Protein AF-0000000071387217 (afdb_homodimer)

Radius of gyration: 16.89 Å; Cα contacts (8 Å, |Δi|>4): 348; chains: 2; bounding box: 39×44×37 Å

Sequence (196 aa):
MNEAEKTIKRIQAQKGVEGVIVVNAEGIPIESNLDHQRTLHYTYNFQQLLARTQRVMKDLDPQNEATLLDIQTEKNNILVSTDKDYFMIAMKNSREGPMNEAEKTIKRIQAQKGVEGVIVVNAEGIPIESNLDHQRTLHYTYNFQQLLARTQRVMKDLDPQNEATLLDIQTEKNNILVSTDKDYFMIAMKNSREGP

pLDDT: mean 92.41, std 9.69, range [44.75, 98.75]

Foldseek 3Di:
DDPVVVVQVVLVPDPQWDKKWKAWPVLHTDDIPDDPVVNNVVSVVVVVVLVVQQVVQCVVPVVDGDAWDWDDDPFWIWIWGDDNTIIMIIIGGPVRPD/DDPVVVVQVVLVPDPQWDKKWKAWLVLHTDDIPDDPVVNNVVSVVVVVVLVVQQVVQCVVPVVDGDAWDWDDDPFWIWIWGDDNTIIMIIIGGPVRPD

Nearest PDB structures (foldseek):
  8j07-assembly1_q5  TM=9.033E-01  e=2.389E-10  Homo sapiens
  3l7h-assembly1_A  TM=9.777E-01  e=1.778E-09  Drosophila melanogaster
  3l9k-assembly5_A  TM=9.113E-01  e=6.333E-10  Drosophila melanogaster
  1y4o-assembly1_B  TM=9.300E-01  e=5.928E-09  Mus musculus
  2hz5-assembly2_B  TM=9.059E-01  e=1.867E-08  Homo sapiens

Secondary structure (DSSP, 8-state):
--HHHHHHHHHHHSTTEEEEEEEETTS-EEEESS-HHHHHHHHHHHHHHHHHHHHHHHHH-TT--EEEEEEEESSEEEEEEEETTEEEEEEEETTS--/--HHHHHHHHHHHSTTEEEEEEEETTS-EEEESS-HHHHHHHHHHHHHHHHHHHHHHHHH-TT--EEEEEEEESSEEEEEEEETTEEEEEEEETTS--

Structure (mmCIF, N/CA/C/O backbone):
data_AF-0000000071387217-model_v1
#
loop_
_entity.id
_entity.type
_entity.pdbx_description
1 polymer 'Dynein light chain roadblock-type 1-like'
#
loop_
_atom_site.group_PDB
_atom_site.id
_atom_site.type_symbol
_atom_site.label_atom_id
_atom_site.label_alt_id
_atom_site.label_comp_id
_atom_site.label_asym_id
_atom_site.label_entity_id
_atom_site.label_seq_id
_atom_site.pdbx_PDB_ins_code
_atom_site.Cartn_x
_atom_site.Cartn_y
_atom_site.Cartn_z
_atom_site.occupancy
_atom_site.B_iso_or_equiv
_atom_site.auth_seq_id
_atom_site.auth_comp_id
_atom_site.auth_asym_id
_atom_site.auth_atom_id
_atom_site.pdbx_PDB_model_num
ATOM 1 N N . MET A 1 1 ? 22.469 -19.234 -1.247 1 64.19 1 MET A N 1
ATOM 2 C CA . MET A 1 1 ? 21.141 -18.625 -1.178 1 64.19 1 MET A CA 1
ATOM 3 C C . MET A 1 1 ? 21.266 -17.109 -0.997 1 64.19 1 MET A C 1
ATOM 5 O O . MET A 1 1 ? 21.938 -16.641 -0.083 1 64.19 1 MET A O 1
ATOM 9 N N . ASN A 1 2 ? 20.922 -16.391 -1.981 1 77.69 2 ASN A N 1
ATOM 10 C CA . ASN A 1 2 ? 21.031 -14.945 -1.878 1 77.69 2 ASN A CA 1
ATOM 11 C C . ASN A 1 2 ? 19.969 -14.367 -0.946 1 77.69 2 ASN A C 1
ATOM 13 O O . ASN A 1 2 ? 19.125 -15.102 -0.427 1 77.69 2 ASN A O 1
ATOM 17 N N . GLU A 1 3 ? 20.266 -13.141 -0.545 1 76 3 GLU A N 1
ATOM 18 C CA . GLU A 1 3 ? 19.406 -12.484 0.436 1 76 3 GLU A CA 1
ATOM 19 C C . GLU A 1 3 ? 17.938 -12.555 0.02 1 76 3 GLU A C 1
ATOM 21 O O . GLU A 1 3 ? 17.062 -12.742 0.863 1 76 3 GLU A O 1
ATOM 26 N N . ALA A 1 4 ? 17.703 -12.469 -1.21 1 74.31 4 ALA A N 1
ATOM 27 C CA . ALA A 1 4 ? 16.344 -12.547 -1.716 1 74.31 4 ALA A CA 1
ATOM 28 C C . ALA A 1 4 ? 15.727 -13.914 -1.455 1 74.31 4 ALA A C 1
ATOM 30 O O . ALA A 1 4 ? 14.586 -14.023 -1.007 1 74.31 4 ALA A O 1
ATOM 31 N N . GLU A 1 5 ? 16.5 -14.898 -1.733 1 78.31 5 GLU A N 1
ATOM 32 C CA . GLU A 1 5 ? 16.016 -16.266 -1.546 1 78.31 5 GLU A CA 1
ATOM 33 C C . GLU A 1 5 ? 15.672 -16.531 -0.085 1 78.31 5 GLU A C 1
ATOM 35 O O . GLU A 1 5 ? 14.656 -17.172 0.208 1 78.31 5 GLU A O 1
ATOM 40 N N . LYS A 1 6 ? 16.5 -16.047 0.713 1 82 6 LYS A N 1
ATOM 41 C CA . LYS A 1 6 ? 16.25 -16.234 2.139 1 82 6 LYS A CA 1
ATOM 42 C C . LYS A 1 6 ? 14.953 -15.555 2.561 1 82 6 LYS A C 1
ATOM 44 O O . LYS A 1 6 ? 14.148 -16.141 3.289 1 82 6 LYS A O 1
ATOM 49 N N . THR A 1 7 ? 14.844 -14.273 2.092 1 79.69 7 THR A N 1
ATOM 50 C CA . THR A 1 7 ? 13.625 -13.539 2.422 1 79.69 7 THR A CA 1
ATOM 51 C C . THR A 1 7 ? 12.398 -14.25 1.872 1 79.69 7 THR A C 1
ATOM 53 O O . THR A 1 7 ? 11.367 -14.336 2.551 1 79.69 7 THR A O 1
ATOM 56 N N . ILE A 1 8 ? 12.539 -14.836 0.807 1 83.12 8 ILE A N 1
ATOM 57 C CA . ILE A 1 8 ? 11.43 -15.523 0.152 1 83.12 8 ILE A CA 1
ATOM 58 C C . ILE A 1 8 ? 11.016 -16.75 0.971 1 83.12 8 ILE A C 1
ATOM 60 O O . ILE A 1 8 ? 9.828 -16.969 1.224 1 83.12 8 ILE A O 1
ATOM 64 N N . LYS A 1 9 ? 12.008 -17.469 1.343 1 85.62 9 LYS A N 1
ATOM 65 C CA . LYS A 1 9 ? 11.734 -18.672 2.119 1 85.62 9 LYS A CA 1
ATOM 66 C C . LYS A 1 9 ? 11.078 -18.328 3.453 1 85.62 9 LYS A C 1
ATOM 68 O O . LYS A 1 9 ? 10.156 -19.016 3.895 1 85.62 9 LYS A O 1
ATOM 73 N N . ARG A 1 10 ? 11.625 -17.344 3.949 1 87.88 10 ARG A N 1
ATOM 74 C CA . ARG A 1 10 ? 11.062 -16.891 5.215 1 87.88 10 ARG A CA 1
ATOM 75 C C . ARG A 1 10 ? 9.594 -16.516 5.059 1 87.88 10 ARG A C 1
ATOM 77 O O . ARG A 1 10 ? 8.758 -16.875 5.883 1 87.88 10 ARG A O 1
ATOM 84 N N . ILE A 1 11 ? 9.281 -15.82 4.027 1 89.31 11 ILE A N 1
ATOM 85 C CA . ILE A 1 11 ? 7.914 -15.367 3.773 1 89.31 11 ILE A CA 1
ATOM 86 C C . ILE A 1 11 ? 7.023 -16.562 3.461 1 89.31 11 ILE A C 1
ATOM 88 O O . ILE A 1 11 ? 5.895 -16.656 3.953 1 89.31 11 ILE A O 1
ATOM 92 N N . GLN A 1 12 ? 7.535 -17.469 2.703 1 89.12 12 GLN A N 1
ATOM 93 C CA . GLN A 1 12 ? 6.789 -18.656 2.314 1 89.12 12 GLN A CA 1
ATOM 94 C C . GLN A 1 12 ? 6.469 -19.531 3.529 1 89.12 12 GLN A C 1
ATOM 96 O O . GLN A 1 12 ? 5.477 -20.266 3.531 1 89.12 12 GLN A O 1
ATOM 101 N N . ALA A 1 13 ? 7.312 -19.406 4.52 1 89.81 13 ALA A N 1
ATOM 102 C CA . ALA A 1 13 ? 7.164 -20.25 5.703 1 89.81 13 ALA A CA 1
ATOM 103 C C . ALA A 1 13 ? 6.094 -19.703 6.641 1 89.81 13 ALA A C 1
ATOM 105 O O . ALA A 1 13 ? 5.633 -20.406 7.547 1 89.81 13 ALA A O 1
ATOM 106 N N . GLN A 1 14 ? 5.754 -18.547 6.418 1 89.88 14 GLN A N 1
ATOM 107 C CA . GLN A 1 14 ? 4.762 -17.938 7.289 1 89.88 14 GLN A CA 1
ATOM 108 C C . GLN A 1 14 ? 3.393 -18.578 7.113 1 89.88 14 GLN A C 1
ATOM 110 O O . GLN A 1 14 ? 2.984 -18.891 5.992 1 89.88 14 GLN A O 1
ATOM 115 N N . LYS A 1 15 ? 2.799 -18.734 8.25 1 89.69 15 LYS A N 1
ATOM 116 C CA . LYS A 1 15 ? 1.442 -19.281 8.227 1 89.69 15 LYS A CA 1
ATOM 117 C C . LYS A 1 15 ? 0.505 -18.375 7.43 1 89.69 15 LYS A C 1
ATOM 119 O O . LYS A 1 15 ? 0.528 -17.156 7.59 1 89.69 15 LYS A O 1
ATOM 124 N N . GLY A 1 16 ? -0.251 -19.016 6.465 1 92 16 GLY A N 1
ATOM 125 C CA . GLY A 1 16 ? -1.298 -18.2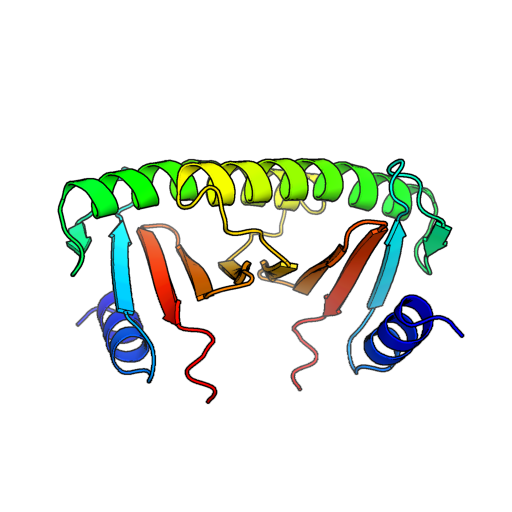97 5.754 1 92 16 GLY A CA 1
ATOM 126 C C . GLY A 1 16 ? -0.842 -17.75 4.418 1 92 16 GLY A C 1
ATOM 127 O O . GLY A 1 16 ? -1.652 -17.234 3.645 1 92 16 GLY A O 1
ATOM 128 N N . VAL A 1 17 ? 0.472 -17.938 4.191 1 94.81 17 VAL A N 1
ATOM 129 C CA . VAL A 1 17 ? 0.964 -17.484 2.896 1 94.81 17 VAL A CA 1
ATOM 130 C C . VAL A 1 17 ? 0.525 -18.453 1.805 1 94.81 17 VAL A C 1
ATOM 132 O O . VAL A 1 17 ? 0.853 -19.641 1.854 1 94.81 17 VAL A O 1
ATOM 135 N N . GLU A 1 18 ? -0.17 -17.891 0.809 1 94.12 18 GLU A N 1
ATOM 136 C CA . GLU A 1 18 ? -0.74 -18.719 -0.25 1 94.12 18 GLU A CA 1
ATOM 137 C C . GLU A 1 18 ? 0.047 -18.578 -1.549 1 94.12 18 GLU A C 1
ATOM 139 O O . GLU A 1 18 ? 0.061 -19.484 -2.379 1 94.12 18 GLU A O 1
ATOM 144 N N . GLY A 1 19 ? 0.649 -17.469 -1.742 1 95.75 19 GLY A N 1
ATOM 145 C CA . GLY A 1 19 ? 1.338 -17.219 -2.996 1 95.75 19 GLY A CA 1
ATOM 146 C C . GLY A 1 19 ? 2.525 -16.281 -2.844 1 95.75 19 GLY A C 1
ATOM 147 O O . GLY A 1 19 ? 2.494 -15.359 -2.029 1 95.75 19 GLY A O 1
ATOM 148 N N . VAL A 1 20 ? 3.527 -16.656 -3.631 1 97 20 VAL A N 1
ATOM 149 C CA . VAL A 1 20 ? 4.703 -15.789 -3.691 1 97 20 VAL A CA 1
ATOM 150 C C . VAL A 1 20 ? 5.164 -15.648 -5.141 1 97 20 VAL A C 1
ATOM 152 O O . VAL A 1 20 ? 5.211 -16.641 -5.883 1 97 20 VAL A O 1
ATOM 155 N N . ILE A 1 21 ? 5.41 -14.461 -5.547 1 97.44 21 ILE A N 1
ATOM 156 C CA . ILE A 1 21 ? 6 -14.156 -6.848 1 97.44 21 ILE A CA 1
ATOM 157 C C . ILE A 1 21 ? 7.25 -13.305 -6.66 1 97.44 21 ILE A C 1
ATOM 159 O O . ILE A 1 21 ? 7.23 -12.32 -5.918 1 97.44 21 ILE A O 1
ATOM 163 N N . VAL A 1 22 ? 8.312 -13.734 -7.309 1 96.69 22 VAL A N 1
ATOM 164 C CA . VAL A 1 22 ? 9.523 -12.922 -7.363 1 96.69 22 VAL A CA 1
ATOM 165 C C . VAL A 1 22 ? 9.742 -12.414 -8.789 1 96.69 22 VAL A C 1
ATOM 167 O O . VAL A 1 22 ? 9.711 -13.195 -9.742 1 96.69 22 VAL A O 1
ATOM 170 N N . VAL A 1 23 ? 9.984 -11.094 -8.914 1 97.44 23 VAL A N 1
ATOM 171 C CA . VAL A 1 23 ? 10.094 -10.453 -10.219 1 97.44 23 VAL A CA 1
ATOM 172 C C . VAL A 1 23 ? 11.422 -9.711 -10.32 1 97.44 23 VAL A C 1
ATOM 174 O O . VAL A 1 23 ? 11.828 -9.023 -9.383 1 97.44 23 VAL A O 1
ATOM 177 N N . ASN A 1 24 ? 12.078 -9.828 -11.414 1 95.25 24 ASN A N 1
ATOM 178 C CA . ASN A 1 24 ? 13.383 -9.188 -11.562 1 95.25 24 ASN A CA 1
ATOM 179 C C . ASN A 1 24 ? 13.242 -7.73 -11.992 1 95.25 24 ASN A C 1
ATOM 181 O O . ASN A 1 24 ? 12.133 -7.215 -12.109 1 95.25 24 ASN A O 1
ATOM 185 N N . ALA A 1 25 ? 14.414 -7.09 -12.195 1 93.56 25 ALA A N 1
ATOM 186 C CA . ALA A 1 25 ? 14.461 -5.66 -12.484 1 93.56 25 ALA A CA 1
ATOM 187 C C . ALA A 1 25 ? 13.797 -5.352 -13.82 1 93.56 25 ALA A C 1
ATOM 189 O O . ALA A 1 25 ? 13.312 -4.238 -14.039 1 93.56 25 ALA A O 1
ATOM 190 N N . GLU A 1 26 ? 13.672 -6.309 -14.703 1 95.06 26 GLU A N 1
ATOM 191 C CA . GLU A 1 26 ? 13.086 -6.121 -16.031 1 95.06 26 GLU A CA 1
ATOM 192 C C . GLU A 1 26 ? 11.578 -6.32 -16 1 95.06 26 GLU A C 1
ATOM 194 O O . GLU A 1 26 ? 10.898 -6.141 -17.016 1 95.06 26 GLU A O 1
ATOM 199 N N . GLY A 1 27 ? 11.047 -6.742 -14.836 1 95.62 27 GLY A N 1
ATOM 200 C CA . GLY A 1 27 ? 9.609 -6.949 -14.719 1 95.62 27 GLY A CA 1
ATOM 201 C C . GLY A 1 27 ? 9.18 -8.352 -15.102 1 95.62 27 GLY A C 1
ATOM 202 O O . GLY A 1 27 ? 7.996 -8.594 -15.367 1 95.62 27 GLY A O 1
ATOM 203 N N . ILE A 1 28 ? 10.164 -9.242 -15.148 1 97.56 28 ILE A N 1
ATOM 204 C CA . ILE A 1 28 ? 9.883 -10.625 -15.531 1 97.56 28 ILE A CA 1
ATOM 205 C C . ILE A 1 28 ? 9.828 -11.508 -14.289 1 97.56 28 ILE A C 1
ATOM 207 O O . ILE A 1 28 ? 10.773 -11.531 -13.492 1 97.56 28 ILE A O 1
ATOM 211 N N . PRO A 1 29 ? 8.688 -12.281 -14.094 1 97.81 29 PRO A N 1
ATOM 212 C CA . PRO A 1 29 ? 8.656 -13.211 -12.961 1 97.81 29 PRO A CA 1
ATOM 213 C C . PRO A 1 29 ? 9.695 -14.32 -13.086 1 97.81 29 PRO A C 1
ATOM 215 O O . PRO A 1 29 ? 9.766 -15 -14.117 1 97.81 29 PRO A O 1
ATOM 218 N N . ILE A 1 30 ? 10.453 -14.547 -12.008 1 95.69 30 ILE A N 1
ATOM 219 C CA . ILE A 1 30 ? 11.523 -15.531 -12.062 1 95.69 30 ILE A CA 1
ATOM 220 C C . ILE A 1 30 ? 11.195 -16.703 -11.148 1 95.69 30 ILE A C 1
ATOM 222 O O . ILE A 1 30 ? 11.789 -17.781 -11.258 1 95.69 30 ILE A O 1
ATOM 226 N N . GLU A 1 31 ? 10.383 -16.531 -10.141 1 94.06 31 GLU A N 1
ATOM 227 C CA . GLU A 1 31 ? 9.898 -17.562 -9.234 1 94.06 31 GLU A CA 1
ATOM 228 C C . GLU A 1 31 ? 8.445 -17.312 -8.836 1 94.06 31 GLU A C 1
ATOM 230 O O . GLU A 1 31 ? 8.062 -16.172 -8.562 1 94.06 31 GLU A O 1
ATOM 235 N N . SER A 1 32 ? 7.621 -18.391 -8.883 1 95.38 32 SER A N 1
ATOM 236 C CA . SER A 1 32 ? 6.223 -18.281 -8.469 1 95.38 32 SER A CA 1
ATOM 237 C C . SER A 1 32 ? 5.641 -19.656 -8.141 1 95.38 32 SER A C 1
ATOM 239 O O . SER A 1 32 ? 5.98 -20.641 -8.781 1 95.38 32 SER A O 1
ATOM 241 N N . ASN A 1 33 ? 4.836 -19.688 -7.121 1 94.75 33 ASN A N 1
ATOM 242 C CA . ASN A 1 33 ? 4.109 -20.938 -6.875 1 94.75 33 ASN A CA 1
ATOM 243 C C . ASN A 1 33 ? 2.646 -20.828 -7.293 1 94.75 33 ASN A C 1
ATOM 245 O O . ASN A 1 33 ? 1.806 -21.609 -6.848 1 94.75 33 ASN A O 1
ATOM 249 N N . LEU A 1 34 ? 2.324 -19.781 -8.078 1 95.69 34 LEU A N 1
ATOM 250 C CA . LEU A 1 34 ? 1.016 -19.609 -8.695 1 95.69 34 LEU A CA 1
ATOM 251 C C . LEU A 1 34 ? 1.039 -20.062 -10.148 1 95.69 34 LEU A C 1
ATOM 253 O O . LEU A 1 34 ? 2.109 -20.297 -10.719 1 95.69 34 LEU A O 1
ATOM 257 N N . ASP A 1 35 ? -0.119 -20.234 -10.664 1 97.31 35 ASP A N 1
ATOM 258 C CA . ASP A 1 35 ? -0.156 -20.594 -12.078 1 97.31 35 ASP A CA 1
ATOM 259 C C . ASP A 1 35 ? 0.287 -19.422 -12.953 1 97.31 35 ASP A C 1
ATOM 261 O O . ASP A 1 35 ? 0.416 -18.297 -12.477 1 97.31 35 ASP A O 1
ATOM 265 N N . HIS A 1 36 ? 0.518 -19.703 -14.25 1 97.5 36 HIS A N 1
ATOM 266 C CA . HIS A 1 36 ? 1.131 -18.75 -15.164 1 97.5 36 HIS A CA 1
ATOM 267 C C . HIS A 1 36 ? 0.247 -17.516 -15.344 1 97.5 36 HIS A C 1
ATOM 269 O O . HIS A 1 36 ? 0.734 -16.375 -15.305 1 97.5 36 HIS A O 1
ATOM 275 N N . GLN A 1 37 ? -1.005 -17.703 -15.484 1 97.44 37 GLN A N 1
ATOM 276 C CA . GLN A 1 37 ? -1.93 -16.609 -15.734 1 97.44 37 GLN A CA 1
ATOM 277 C C . GLN A 1 37 ? -1.98 -15.648 -14.547 1 97.44 37 GLN A C 1
ATOM 279 O O . GLN A 1 37 ? -1.878 -14.43 -14.719 1 97.44 37 GLN A O 1
ATOM 284 N N . ARG A 1 38 ? -2.09 -16.234 -13.344 1 96.62 38 ARG A N 1
ATOM 285 C CA . ARG A 1 38 ? -2.143 -15.406 -12.141 1 96.62 38 ARG A CA 1
ATOM 286 C C . ARG A 1 38 ? -0.817 -14.688 -11.914 1 96.62 38 ARG A C 1
ATOM 288 O O . ARG A 1 38 ? -0.8 -13.5 -11.57 1 96.62 38 ARG A O 1
ATOM 295 N N . THR A 1 39 ? 0.26 -15.43 -12.188 1 98.31 39 THR A N 1
ATOM 296 C CA . THR A 1 39 ? 1.585 -14.836 -12.039 1 98.31 39 THR A CA 1
ATOM 297 C C . THR A 1 39 ? 1.724 -13.594 -12.914 1 98.31 39 THR A C 1
ATOM 299 O O . THR A 1 39 ? 2.145 -12.539 -12.438 1 98.31 39 THR A O 1
ATOM 302 N N . LEU A 1 40 ? 1.292 -13.664 -14.102 1 98.12 40 LEU A N 1
ATOM 303 C CA . LEU A 1 40 ? 1.423 -12.539 -15.031 1 98.12 40 LEU A CA 1
ATOM 304 C C . LEU A 1 40 ? 0.482 -11.406 -14.641 1 98.12 40 LEU A C 1
ATOM 306 O O . LEU A 1 40 ? 0.851 -10.234 -14.727 1 98.12 40 LEU A O 1
ATOM 310 N N . HIS A 1 41 ? -0.656 -11.82 -14.219 1 97.81 41 HIS A N 1
ATOM 311 C CA . HIS A 1 41 ? -1.656 -10.82 -13.852 1 97.81 41 HIS A CA 1
ATOM 312 C C . HIS A 1 41 ? -1.214 -10.008 -12.641 1 97.81 41 HIS A C 1
ATOM 314 O O . HIS A 1 41 ? -1.3 -8.781 -12.641 1 97.81 41 HIS A O 1
ATOM 320 N N . TYR A 1 42 ? -0.736 -10.664 -11.617 1 98.31 42 TYR A N 1
ATOM 321 C CA . TYR A 1 42 ? -0.26 -9.977 -10.422 1 98.31 42 TYR A CA 1
ATOM 322 C C . TYR A 1 42 ? 0.982 -9.148 -10.727 1 98.31 42 TYR A C 1
ATOM 324 O O . TYR A 1 42 ? 1.088 -7.996 -10.305 1 98.31 42 TYR A O 1
ATOM 332 N N . THR A 1 43 ? 1.871 -9.711 -11.453 1 98.5 43 THR A N 1
ATOM 333 C CA . THR A 1 43 ? 3.113 -9.023 -11.781 1 98.5 43 THR A CA 1
ATOM 334 C C . THR A 1 43 ? 2.828 -7.699 -12.492 1 98.5 43 THR A C 1
ATOM 336 O O . THR A 1 43 ? 3.348 -6.652 -12.102 1 98.5 43 THR A O 1
ATOM 339 N N . TYR A 1 44 ? 1.989 -7.84 -13.461 1 98 44 TYR A N 1
ATOM 340 C CA . TYR A 1 44 ? 1.657 -6.652 -14.25 1 98 44 TYR A CA 1
ATOM 341 C C . TYR A 1 44 ? 1.01 -5.586 -13.375 1 98 44 TYR A C 1
ATOM 343 O O . TYR A 1 44 ? 1.421 -4.422 -13.398 1 98 44 TYR A O 1
ATOM 351 N N . ASN A 1 45 ? 0.027 -5.914 -12.594 1 98.19 45 ASN A N 1
ATOM 352 C CA . ASN A 1 45 ? -0.735 -4.977 -11.773 1 98.19 45 ASN A CA 1
ATOM 353 C C . ASN A 1 45 ? 0.134 -4.344 -10.688 1 98.19 45 ASN A C 1
ATOM 355 O O . ASN A 1 45 ? 0.071 -3.135 -10.469 1 98.19 45 ASN A O 1
ATOM 359 N N . PHE A 1 46 ? 1.005 -5.102 -10.117 1 98.38 46 PHE A N 1
ATOM 360 C CA . PHE A 1 46 ? 1.747 -4.57 -8.977 1 98.38 46 PHE A CA 1
ATOM 361 C C . PHE A 1 46 ? 2.988 -3.818 -9.445 1 98.38 46 PHE A C 1
ATOM 363 O O . PHE A 1 46 ? 3.492 -2.941 -8.742 1 98.38 46 PHE A O 1
ATOM 370 N N . GLN A 1 47 ? 3.445 -4.16 -10.68 1 97.75 47 GLN A N 1
ATOM 371 C CA . GLN A 1 47 ? 4.477 -3.311 -11.258 1 97.75 47 GLN A CA 1
ATOM 372 C C . GLN A 1 47 ? 3.977 -1.879 -11.438 1 97.75 47 GLN A C 1
ATOM 374 O O . GLN A 1 47 ? 4.684 -0.924 -11.102 1 97.75 47 GLN A O 1
ATOM 379 N N . GLN A 1 48 ? 2.777 -1.766 -11.945 1 97.69 48 GLN A N 1
ATOM 380 C CA . GLN A 1 48 ? 2.186 -0.449 -12.148 1 97.69 48 GLN A CA 1
ATOM 381 C C . GLN A 1 48 ? 1.915 0.25 -10.82 1 97.69 48 GLN A C 1
ATOM 383 O O . GLN A 1 48 ? 2.17 1.448 -10.68 1 97.69 48 GLN A O 1
ATOM 388 N N . LEU A 1 49 ? 1.407 -0.488 -9.852 1 98.56 49 LEU A N 1
ATOM 389 C CA . LEU A 1 49 ? 1.094 0.102 -8.555 1 98.56 49 LEU A CA 1
ATOM 390 C C . LEU A 1 49 ? 2.363 0.575 -7.852 1 98.56 49 LEU A C 1
ATOM 392 O O . LEU A 1 49 ? 2.381 1.653 -7.254 1 98.56 49 LEU A O 1
ATOM 396 N N . LEU A 1 50 ? 3.402 -0.229 -7.949 1 98 50 LEU A N 1
ATOM 397 C CA . LEU A 1 50 ? 4.676 0.15 -7.344 1 98 50 LEU A CA 1
ATOM 398 C C . LEU A 1 50 ? 5.227 1.419 -7.988 1 98 50 LEU A C 1
ATOM 400 O O . LEU A 1 50 ? 5.75 2.293 -7.293 1 98 50 LEU A O 1
ATOM 404 N N . ALA A 1 51 ? 5.102 1.479 -9.305 1 97.19 51 ALA A N 1
ATOM 405 C CA . ALA A 1 51 ? 5.562 2.678 -9.992 1 97.19 51 ALA A CA 1
ATOM 406 C C . ALA A 1 51 ? 4.828 3.918 -9.492 1 97.19 51 ALA A C 1
ATOM 408 O O . ALA A 1 51 ? 5.449 4.961 -9.258 1 97.19 51 ALA A O 1
ATOM 409 N N . ARG A 1 52 ? 3.578 3.811 -9.305 1 98 52 ARG A N 1
ATOM 410 C CA . ARG A 1 52 ? 2.793 4.941 -8.82 1 98 52 ARG A CA 1
ATOM 411 C C . ARG A 1 52 ? 3.145 5.27 -7.375 1 98 52 ARG A C 1
ATOM 413 O O . ARG A 1 52 ? 3.223 6.441 -7 1 98 52 ARG A O 1
ATOM 420 N N . THR A 1 53 ? 3.244 4.285 -6.531 1 98.75 53 THR A N 1
ATOM 421 C CA . THR A 1 53 ? 3.625 4.492 -5.137 1 98.75 53 THR A CA 1
ATOM 422 C C . THR A 1 53 ? 4.949 5.246 -5.047 1 98.75 53 THR A C 1
ATOM 424 O O . THR A 1 53 ? 5.074 6.195 -4.27 1 98.75 53 THR A O 1
ATOM 427 N N . GLN A 1 54 ? 5.906 4.879 -5.891 1 97.75 54 GLN A N 1
ATOM 428 C CA . GLN A 1 54 ? 7.203 5.547 -5.891 1 97.75 54 GLN A CA 1
ATOM 429 C C . GLN A 1 54 ? 7.07 6.996 -6.34 1 97.75 54 GLN A C 1
ATOM 431 O O . GLN A 1 54 ? 7.715 7.887 -5.777 1 97.75 54 GLN A O 1
ATOM 436 N N . ARG A 1 55 ? 6.246 7.191 -7.309 1 97.75 55 ARG A N 1
ATOM 437 C CA . ARG A 1 55 ? 6.027 8.562 -7.754 1 97.75 55 ARG A CA 1
ATOM 438 C C . ARG A 1 55 ? 5.434 9.414 -6.637 1 97.75 55 ARG A C 1
ATOM 440 O O . ARG A 1 55 ? 5.852 10.555 -6.426 1 97.75 55 ARG A O 1
ATOM 447 N N . VAL A 1 56 ? 4.473 8.875 -5.965 1 98.25 56 VAL A N 1
ATOM 448 C CA . VAL A 1 56 ? 3.846 9.594 -4.859 1 98.25 56 VAL A CA 1
ATOM 449 C C . VAL A 1 56 ? 4.891 9.922 -3.795 1 98.25 56 VAL A C 1
ATOM 451 O O . VAL A 1 56 ? 4.957 11.047 -3.305 1 98.25 56 VAL A O 1
ATOM 454 N N . MET A 1 57 ? 5.734 8.898 -3.441 1 97.75 57 MET A N 1
ATOM 455 C CA . MET A 1 57 ? 6.762 9.133 -2.43 1 97.75 57 MET A CA 1
ATOM 456 C C . MET A 1 57 ? 7.715 10.242 -2.867 1 97.75 57 MET A C 1
ATOM 458 O O . MET A 1 57 ? 8.094 11.094 -2.064 1 97.75 57 MET A O 1
ATOM 462 N N . LYS A 1 58 ? 8.086 10.297 -4.168 1 97.06 58 LYS A N 1
ATOM 463 C CA . LYS A 1 58 ? 9.008 11.297 -4.695 1 97.06 58 LYS A CA 1
ATOM 464 C C . LYS A 1 58 ? 8.383 12.688 -4.676 1 97.06 58 LYS A C 1
ATOM 466 O O . LYS A 1 58 ? 9.078 13.68 -4.434 1 97.06 58 LYS A O 1
ATOM 471 N N . ASP A 1 59 ? 7.094 12.695 -4.949 1 97.38 59 ASP A N 1
ATOM 472 C CA . ASP A 1 59 ? 6.387 13.977 -4.898 1 97.38 59 ASP A CA 1
ATOM 473 C C . ASP A 1 59 ? 6.359 14.531 -3.477 1 97.38 59 ASP A C 1
ATOM 475 O O . ASP A 1 59 ? 6.406 15.75 -3.281 1 97.38 59 ASP A O 1
ATOM 479 N N . LEU A 1 60 ? 6.297 13.656 -2.482 1 96.56 60 LEU A N 1
ATOM 480 C CA . LEU A 1 60 ? 6.23 14.07 -1.087 1 96.56 60 LEU A CA 1
ATOM 481 C C . LEU A 1 60 ? 7.625 14.352 -0.535 1 96.56 60 LEU A C 1
ATOM 483 O O . LEU A 1 60 ? 7.816 15.305 0.224 1 96.56 60 LEU A O 1
ATOM 487 N N . ASP A 1 61 ? 8.555 13.516 -0.864 1 95.62 61 ASP A N 1
ATOM 488 C CA . ASP A 1 61 ? 9.953 13.602 -0.432 1 95.62 61 ASP A CA 1
ATOM 489 C C . ASP A 1 61 ? 10.883 12.945 -1.45 1 95.62 61 ASP A C 1
ATOM 491 O O . ASP A 1 61 ? 11.023 11.727 -1.477 1 95.62 61 ASP A O 1
ATOM 495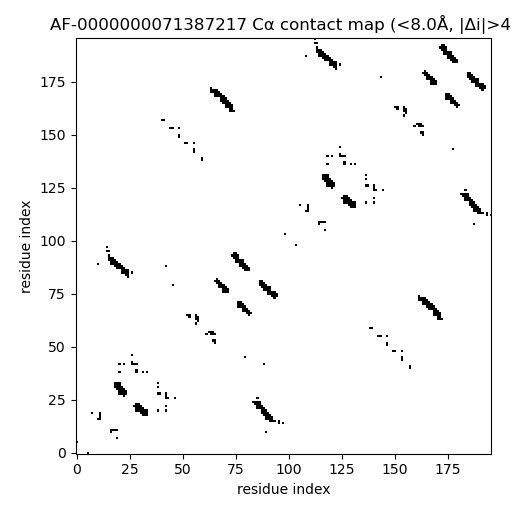 N N . PRO A 1 62 ? 11.602 13.766 -2.232 1 96.25 62 PRO A N 1
ATOM 496 C CA . PRO A 1 62 ? 12.414 13.227 -3.328 1 96.25 62 PRO A CA 1
ATOM 497 C C . PRO A 1 62 ? 13.539 12.32 -2.84 1 96.25 62 PRO A C 1
ATOM 499 O O . PRO A 1 62 ? 14.141 11.594 -3.637 1 96.25 62 PRO A O 1
ATOM 502 N N . GLN A 1 63 ? 13.852 12.289 -1.562 1 96.31 63 GLN A N 1
ATOM 503 C CA . GLN A 1 63 ? 14.938 11.469 -1.03 1 96.31 63 GLN A CA 1
ATOM 504 C C . GLN A 1 63 ? 14.391 10.227 -0.331 1 96.31 63 GLN A C 1
ATOM 506 O O . GLN A 1 63 ? 15.133 9.523 0.361 1 96.31 63 GLN A O 1
ATOM 511 N N . ASN A 1 64 ? 13.18 10.016 -0.478 1 95 64 ASN A N 1
ATOM 512 C CA . ASN A 1 64 ? 12.5 8.922 0.21 1 95 64 ASN A CA 1
ATOM 513 C C . ASN A 1 64 ? 11.914 7.914 -0.777 1 95 64 ASN A C 1
ATOM 515 O O . ASN A 1 64 ? 11.406 8.297 -1.83 1 95 64 ASN A O 1
ATOM 519 N N . GLU A 1 65 ? 12.055 6.672 -0.53 1 96.31 65 GLU A N 1
ATOM 520 C CA . GLU A 1 65 ? 11.547 5.617 -1.397 1 96.31 65 GLU A CA 1
ATOM 521 C C . GLU A 1 65 ? 10.734 4.598 -0.604 1 96.31 65 GLU A C 1
ATOM 523 O O . GLU A 1 65 ? 11.086 4.258 0.527 1 96.31 65 GLU A O 1
ATOM 528 N N . ALA A 1 66 ? 9.734 4.145 -1.249 1 97.19 66 ALA A N 1
ATOM 529 C CA . ALA A 1 66 ? 8.953 3.072 -0.635 1 97.19 66 ALA A CA 1
ATOM 530 C C . ALA A 1 66 ? 9.695 1.739 -0.725 1 97.19 66 ALA A C 1
ATOM 532 O O . ALA A 1 66 ? 10.18 1.362 -1.794 1 97.19 66 ALA A O 1
ATOM 533 N N . THR A 1 67 ? 9.727 1.028 0.402 1 95.69 67 THR A N 1
ATOM 534 C CA . THR A 1 67 ? 10.43 -0.251 0.406 1 95.69 67 THR A CA 1
ATOM 535 C C . THR A 1 67 ? 9.445 -1.404 0.6 1 95.69 67 THR A C 1
ATOM 537 O O . THR A 1 67 ? 9.742 -2.547 0.249 1 95.69 67 THR A O 1
ATOM 540 N N . LEU A 1 68 ? 8.297 -1.119 1.157 1 96.62 68 LEU A N 1
ATOM 541 C CA . LEU A 1 68 ? 7.293 -2.146 1.406 1 96.62 68 LEU A CA 1
ATOM 542 C C . LEU A 1 68 ? 5.887 -1.575 1.276 1 96.62 68 LEU A C 1
ATOM 544 O O . LEU A 1 68 ? 5.609 -0.479 1.77 1 96.62 68 LEU A O 1
ATOM 548 N N . LEU A 1 69 ? 5.059 -2.244 0.513 1 97.94 69 LEU A N 1
ATOM 549 C CA . LEU A 1 69 ? 3.625 -1.989 0.424 1 97.94 69 LEU A CA 1
ATOM 550 C C . LEU A 1 69 ? 2.83 -3.154 1.003 1 97.94 69 LEU A C 1
ATOM 552 O O . LEU A 1 69 ? 2.99 -4.297 0.57 1 97.94 69 LEU A O 1
ATOM 556 N N . ASP A 1 70 ? 2.102 -2.902 2.014 1 96.81 70 ASP A N 1
ATOM 557 C CA . ASP A 1 70 ? 1.196 -3.889 2.594 1 96.81 70 ASP A CA 1
ATOM 558 C C . ASP A 1 70 ? -0.261 -3.473 2.414 1 96.81 70 ASP A C 1
ATOM 560 O O . ASP A 1 70 ? -0.693 -2.455 2.959 1 96.81 70 ASP A O 1
ATOM 564 N N . ILE A 1 71 ? -1.004 -4.297 1.637 1 98.19 71 ILE A N 1
ATOM 565 C CA . ILE A 1 71 ? -2.395 -3.998 1.315 1 98.19 71 ILE A CA 1
ATOM 566 C C . ILE A 1 71 ? -3.311 -5.004 2.006 1 98.19 71 ILE A C 1
ATOM 568 O O . ILE A 1 71 ? -3.232 -6.207 1.74 1 98.19 71 ILE A O 1
ATOM 572 N N . GLN A 1 72 ? -4.113 -4.488 2.883 1 96.69 72 GLN A N 1
ATOM 573 C CA . GLN A 1 72 ? -5.152 -5.312 3.492 1 96.69 72 GLN A CA 1
ATOM 574 C C . GLN A 1 72 ? -6.477 -5.176 2.742 1 96.69 72 GLN A C 1
ATOM 576 O O . GLN A 1 72 ? -6.949 -4.062 2.508 1 96.69 72 GLN A O 1
ATOM 581 N N . THR A 1 73 ? -6.973 -6.277 2.305 1 96.56 73 THR A N 1
ATOM 582 C CA . THR A 1 73 ? -8.297 -6.312 1.694 1 96.56 73 THR A CA 1
ATOM 583 C C . THR A 1 73 ? -9.297 -7.004 2.613 1 96.56 73 THR A C 1
ATOM 585 O O . THR A 1 73 ? -8.945 -7.43 3.717 1 96.56 73 THR A O 1
ATOM 588 N N . GLU A 1 74 ? -10.484 -7.098 2.229 1 93.12 74 GLU A N 1
ATOM 589 C CA . GLU A 1 74 ? -11.508 -7.809 2.994 1 93.12 74 GLU A CA 1
ATOM 590 C C . GLU A 1 74 ? -11.195 -9.297 3.076 1 93.12 74 GLU A C 1
ATOM 592 O O . GLU A 1 74 ? -11.656 -9.984 3.996 1 93.12 74 GLU A O 1
ATOM 597 N N . LYS A 1 75 ? -10.344 -9.805 2.26 1 93.69 75 LYS A N 1
ATOM 598 C CA . LYS A 1 75 ? -10.164 -11.25 2.148 1 93.69 75 LYS A CA 1
ATOM 599 C C . LYS A 1 75 ? -8.727 -11.656 2.447 1 93.69 75 LYS A C 1
ATOM 601 O O . LYS A 1 75 ? -8.477 -12.711 3.039 1 93.69 75 LYS A O 1
ATOM 606 N N . ASN A 1 76 ? -7.781 -10.805 2.094 1 95.38 76 ASN A N 1
ATOM 607 C CA . ASN A 1 76 ? -6.375 -11.188 2.186 1 95.38 76 ASN A CA 1
ATOM 608 C C . ASN A 1 76 ? -5.48 -9.984 2.465 1 95.38 76 ASN A C 1
ATOM 610 O O . ASN A 1 76 ? -5.965 -8.859 2.57 1 95.38 76 ASN A O 1
ATOM 614 N N . ASN A 1 77 ? -4.242 -10.312 2.645 1 96.06 77 ASN A N 1
ATOM 615 C CA . ASN A 1 77 ? -3.152 -9.344 2.658 1 96.06 77 ASN A CA 1
ATOM 616 C C . ASN A 1 77 ? -2.182 -9.57 1.503 1 96.06 77 ASN A C 1
ATOM 618 O O . ASN A 1 77 ? -1.802 -10.711 1.224 1 96.06 77 ASN A O 1
ATOM 622 N N . ILE A 1 78 ? -1.868 -8.555 0.873 1 97.75 78 ILE A N 1
ATOM 623 C CA . ILE A 1 78 ? -0.862 -8.609 -0.182 1 97.75 78 ILE A CA 1
ATOM 624 C C . ILE A 1 78 ? 0.335 -7.742 0.2 1 97.75 78 ILE A C 1
ATOM 626 O O . ILE A 1 78 ? 0.187 -6.547 0.45 1 97.75 78 ILE A O 1
ATOM 630 N N . LEU A 1 79 ? 1.461 -8.367 0.279 1 96.38 79 LEU A N 1
ATOM 631 C CA . LEU A 1 79 ? 2.701 -7.68 0.617 1 96.38 79 LEU A CA 1
ATOM 632 C C . LEU A 1 79 ? 3.619 -7.59 -0.598 1 96.38 79 LEU A C 1
ATOM 634 O O . LEU A 1 79 ? 3.844 -8.586 -1.29 1 96.38 79 LEU A O 1
ATOM 638 N N . VAL A 1 80 ? 4.055 -6.344 -0.849 1 97.69 80 VAL A N 1
ATOM 639 C CA . VAL A 1 80 ? 4.98 -6.141 -1.958 1 97.69 80 VAL A CA 1
ATOM 640 C C . VAL A 1 80 ? 6.246 -5.453 -1.457 1 97.69 80 VAL A C 1
ATOM 642 O O . VAL A 1 80 ? 6.184 -4.355 -0.901 1 97.69 80 VAL A O 1
ATOM 645 N N . SER A 1 81 ? 7.316 -6.094 -1.579 1 95.56 81 SER A N 1
ATOM 646 C CA . SER A 1 81 ? 8.602 -5.496 -1.236 1 95.56 81 SER A CA 1
ATOM 647 C C . SER A 1 81 ? 9.438 -5.227 -2.484 1 95.56 81 SER A C 1
ATOM 649 O O . SER A 1 81 ? 9.297 -5.918 -3.494 1 95.56 81 SER A O 1
ATOM 651 N N . THR A 1 82 ? 10.195 -4.199 -2.355 1 93.75 82 THR A N 1
ATOM 652 C CA . THR A 1 82 ? 11.008 -3.854 -3.514 1 93.75 82 THR A CA 1
ATOM 653 C C . THR A 1 82 ? 12.438 -3.527 -3.088 1 93.75 82 THR A C 1
ATOM 655 O O . THR A 1 82 ? 12.664 -2.994 -2 1 93.75 82 THR A O 1
ATOM 658 N N . ASP A 1 83 ? 13.297 -3.961 -3.943 1 89 83 ASP A N 1
ATOM 659 C CA . ASP A 1 83 ? 14.711 -3.592 -3.883 1 89 83 ASP A CA 1
ATOM 660 C C . ASP A 1 83 ? 15.227 -3.188 -5.262 1 89 83 ASP A C 1
ATOM 662 O O . ASP A 1 83 ? 14.469 -3.139 -6.23 1 89 83 ASP A O 1
ATOM 666 N N . LYS A 1 84 ? 16.406 -2.785 -5.422 1 86.69 84 LYS A N 1
ATOM 667 C CA . LYS A 1 84 ? 17 -2.281 -6.652 1 86.69 84 LYS A CA 1
ATOM 668 C C . LYS A 1 84 ? 16.875 -3.297 -7.781 1 86.69 84 LYS A C 1
ATOM 670 O O . LYS A 1 84 ? 16.656 -2.926 -8.938 1 86.69 84 LYS A O 1
ATOM 675 N N . ASP A 1 85 ? 16.812 -4.566 -7.492 1 90.62 85 ASP A N 1
ATOM 676 C CA . ASP A 1 85 ? 16.953 -5.547 -8.57 1 90.62 85 ASP A CA 1
ATOM 677 C C . ASP A 1 85 ? 15.703 -6.426 -8.664 1 90.62 85 ASP A C 1
ATOM 679 O O . ASP A 1 85 ? 15.641 -7.336 -9.5 1 90.62 85 ASP A O 1
ATOM 683 N N . TYR A 1 86 ? 14.766 -6.168 -7.801 1 93.5 86 TYR A N 1
ATOM 684 C CA . TYR A 1 86 ? 13.602 -7.043 -7.855 1 93.5 86 TYR A CA 1
ATOM 685 C C . TYR A 1 86 ? 12.461 -6.484 -7.012 1 93.5 86 TYR A C 1
ATOM 687 O O . TYR A 1 86 ? 12.656 -5.547 -6.234 1 93.5 86 TYR A O 1
ATOM 695 N N . PHE A 1 87 ? 11.32 -7.004 -7.285 1 96.5 87 PHE A N 1
ATOM 696 C CA . PHE A 1 87 ? 10.266 -6.871 -6.289 1 96.5 87 PHE A CA 1
ATOM 697 C C . PHE A 1 87 ? 9.57 -8.203 -6.055 1 96.5 87 PHE A C 1
ATOM 699 O O . PHE A 1 87 ? 9.641 -9.102 -6.898 1 96.5 87 PHE A O 1
ATOM 706 N N . MET A 1 88 ? 9 -8.352 -4.895 1 96.75 88 MET A N 1
ATOM 707 C CA . MET A 1 88 ? 8.352 -9.586 -4.473 1 96.75 88 MET A CA 1
ATOM 708 C C . MET A 1 88 ? 6.914 -9.328 -4.039 1 96.75 88 MET A C 1
ATOM 710 O O . MET A 1 88 ? 6.629 -8.328 -3.377 1 96.75 88 MET A O 1
ATOM 714 N N . ILE A 1 89 ? 6.031 -10.266 -4.418 1 97.94 89 ILE A N 1
ATOM 715 C CA . ILE A 1 89 ? 4.629 -10.219 -4.023 1 97.94 89 ILE A CA 1
ATOM 716 C C . ILE A 1 89 ? 4.293 -11.438 -3.172 1 97.94 89 ILE A C 1
ATOM 718 O O . ILE A 1 89 ? 4.559 -12.578 -3.57 1 97.94 89 ILE A O 1
ATOM 722 N N . ALA A 1 90 ? 3.777 -11.195 -2.039 1 97.25 90 ALA A N 1
ATOM 723 C CA . ALA A 1 90 ? 3.273 -12.273 -1.195 1 97.25 90 ALA A CA 1
ATOM 724 C C . ALA A 1 90 ? 1.798 -12.07 -0.864 1 97.25 90 ALA A C 1
ATOM 726 O O . ALA A 1 90 ? 1.366 -10.945 -0.594 1 97.25 90 ALA A O 1
ATOM 727 N N . MET A 1 91 ? 1.087 -13.109 -0.947 1 97.19 91 MET A N 1
ATOM 728 C CA . MET A 1 91 ? -0.339 -13.086 -0.629 1 97.19 91 MET A CA 1
ATOM 729 C C . MET A 1 91 ? -0.636 -13.953 0.589 1 97.19 91 MET A C 1
ATOM 731 O O . MET A 1 91 ? -0.276 -15.133 0.621 1 97.19 91 MET A O 1
ATOM 735 N N . LYS A 1 92 ? -1.202 -13.359 1.562 1 95.56 92 LYS A N 1
ATOM 736 C CA . LYS A 1 92 ? -1.56 -14.062 2.791 1 95.56 92 LYS A CA 1
ATOM 737 C C . LYS A 1 92 ? -3.064 -14 3.043 1 95.56 92 LYS A C 1
ATOM 739 O O . LYS A 1 92 ? -3.676 -12.938 2.912 1 95.56 92 LYS A O 1
ATOM 744 N N . ASN A 1 93 ? -3.582 -15.164 3.398 1 90.75 93 ASN A N 1
ATOM 745 C CA 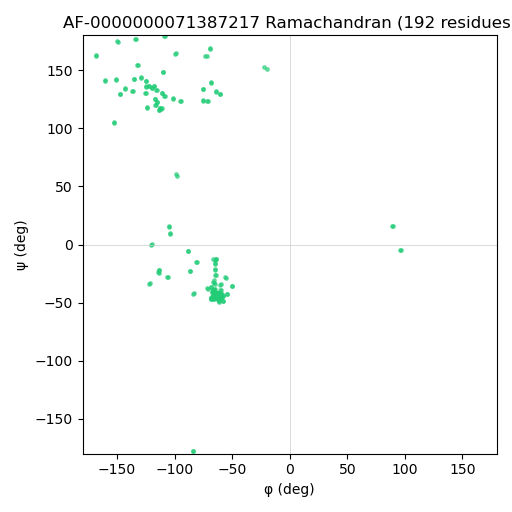. ASN A 1 93 ? -4.992 -15.219 3.766 1 90.75 93 ASN A CA 1
ATOM 746 C C . ASN A 1 93 ? -5.242 -14.562 5.121 1 90.75 93 ASN A C 1
ATOM 748 O O . ASN A 1 93 ? -4.531 -14.844 6.09 1 90.75 93 ASN A O 1
ATOM 752 N N . SER A 1 94 ? -6.141 -13.578 5.125 1 78.5 94 SER A N 1
ATOM 753 C CA . SER A 1 94 ? -6.41 -12.836 6.355 1 78.5 94 SER A CA 1
ATOM 754 C C . SER A 1 94 ? -7.07 -13.734 7.402 1 78.5 94 SER A C 1
ATOM 756 O O . SER A 1 94 ? -6.996 -13.453 8.602 1 78.5 94 SER A O 1
ATOM 758 N N . ARG A 1 95 ? -7.824 -14.648 6.98 1 71.19 95 ARG A N 1
ATOM 759 C CA . ARG A 1 95 ? -8.578 -15.477 7.914 1 71.19 95 ARG A CA 1
ATOM 760 C C . ARG A 1 95 ? -7.648 -16.312 8.781 1 71.19 95 ARG A C 1
ATOM 762 O O . ARG A 1 95 ? -8.078 -16.906 9.781 1 71.19 95 ARG A O 1
ATOM 769 N N . GLU A 1 96 ? -6.461 -16.344 8.359 1 66.12 96 GLU A N 1
ATOM 770 C CA . GLU A 1 96 ? -5.547 -17.141 9.172 1 66.12 96 GLU A CA 1
ATOM 771 C C . GLU A 1 96 ? -4.75 -16.266 10.133 1 66.12 96 GLU A C 1
ATOM 773 O O . GLU A 1 96 ? -3.988 -15.391 9.703 1 66.12 96 GLU A O 1
ATOM 778 N N . GLY A 1 97 ? -5.457 -15.516 11.039 1 48.78 97 GLY A N 1
ATOM 779 C CA . GLY A 1 97 ? -4.812 -14.742 12.094 1 48.78 97 GLY A CA 1
ATOM 780 C C . GLY A 1 97 ? -3.398 -15.211 12.391 1 48.78 97 GLY A C 1
ATOM 781 O O . GLY A 1 97 ? -2.975 -16.266 11.922 1 48.78 97 GLY A O 1
ATOM 782 N N . PRO A 1 98 ? -2.627 -14.219 12.844 1 44.75 98 PRO A N 1
ATOM 783 C CA . PRO A 1 98 ? -1.491 -14.922 13.453 1 44.75 98 PRO A CA 1
ATOM 784 C C . PRO A 1 98 ? -1.919 -16.109 14.312 1 44.75 98 PRO A C 1
ATOM 786 O O . PRO A 1 98 ? -3.059 -16.156 14.781 1 44.75 98 PRO A O 1
ATOM 789 N N . MET B 1 1 ? -18.75 10.242 19.969 1 64.88 1 MET B N 1
ATOM 790 C CA . MET B 1 1 ? -17.547 9.977 19.172 1 64.88 1 MET B CA 1
ATOM 791 C C . MET B 1 1 ? -17.797 8.852 18.172 1 64.88 1 MET B C 1
ATOM 793 O O . MET B 1 1 ? -18.234 7.766 18.547 1 64.88 1 MET B O 1
ATOM 797 N N . ASN B 1 2 ? -17.812 9.188 16.969 1 78.25 2 ASN B N 1
ATOM 798 C CA . ASN B 1 2 ? -18.062 8.156 15.961 1 78.25 2 ASN B CA 1
ATOM 799 C C . ASN B 1 2 ? -16.859 7.242 15.789 1 78.25 2 ASN B C 1
ATOM 801 O O . ASN B 1 2 ? -15.82 7.453 16.422 1 78.25 2 ASN B O 1
ATOM 805 N N . GLU B 1 3 ? -17.172 6.102 15.195 1 76.56 3 GLU B N 1
ATOM 806 C CA . GLU B 1 3 ? -16.141 5.07 15.047 1 76.56 3 GLU B CA 1
ATOM 807 C C . GLU B 1 3 ? -14.867 5.641 14.445 1 76.56 3 GLU B C 1
ATOM 809 O O . GLU B 1 3 ? -13.758 5.266 14.844 1 76.56 3 GLU B O 1
ATOM 814 N N . ALA B 1 4 ? -15 6.543 13.586 1 75.31 4 ALA B N 1
ATOM 815 C CA . ALA B 1 4 ? -13.844 7.164 12.961 1 75.31 4 ALA B CA 1
ATOM 816 C C . ALA B 1 4 ? -13.016 7.945 13.977 1 75.31 4 ALA B C 1
ATOM 818 O O . ALA B 1 4 ? -11.789 7.844 14 1 75.31 4 ALA B O 1
ATOM 819 N N . GLU B 1 5 ? -13.703 8.695 14.75 1 78.62 5 GLU B N 1
ATOM 820 C CA . GLU B 1 5 ? -13.031 9.5 15.766 1 78.62 5 GLU B CA 1
ATOM 821 C C . GLU B 1 5 ? -12.242 8.633 16.734 1 78.62 5 GLU B C 1
ATOM 823 O O . GLU B 1 5 ? -11.117 8.969 17.109 1 78.62 5 GLU B O 1
ATOM 828 N N . LYS B 1 6 ? -12.867 7.59 17.078 1 82.5 6 LYS B N 1
ATOM 829 C CA . LYS B 1 6 ? -12.195 6.676 18 1 82.5 6 LYS B CA 1
ATOM 830 C C . LYS B 1 6 ? -10.922 6.113 17.375 1 82.5 6 LYS B C 1
ATOM 832 O O . LYS B 1 6 ? -9.875 6.059 18.016 1 82.5 6 LYS B O 1
ATOM 837 N N . THR B 1 7 ? -11.109 5.672 16.094 1 80.62 7 THR B N 1
ATOM 838 C CA . THR B 1 7 ? -9.953 5.125 15.398 1 80.62 7 THR B CA 1
ATOM 839 C C . THR B 1 7 ? -8.852 6.172 15.266 1 80.62 7 THR B C 1
ATOM 841 O O . THR B 1 7 ? -7.672 5.867 15.453 1 80.62 7 THR B O 1
ATOM 844 N N . ILE B 1 8 ? -9.219 7.336 15.109 1 83.56 8 ILE B N 1
ATOM 845 C CA . ILE B 1 8 ? -8.273 8.43 14.922 1 83.56 8 ILE B CA 1
ATOM 846 C C . ILE B 1 8 ? -7.496 8.664 16.219 1 83.56 8 ILE B C 1
ATOM 848 O O . ILE B 1 8 ? -6.27 8.789 16.203 1 83.56 8 ILE B O 1
ATOM 852 N N . LYS B 1 9 ? -8.234 8.703 17.266 1 85.88 9 LYS B N 1
ATOM 853 C CA . LYS B 1 9 ? -7.598 8.938 18.562 1 85.88 9 LYS B CA 1
ATOM 854 C C . LYS B 1 9 ? -6.633 7.809 18.906 1 85.88 9 LYS B C 1
ATOM 856 O O . LYS B 1 9 ? -5.543 8.055 19.438 1 85.88 9 LYS B O 1
ATOM 861 N N . ARG B 1 10 ? -7.137 6.738 18.609 1 88.19 10 ARG B N 1
ATOM 862 C CA . ARG B 1 10 ? -6.293 5.574 18.859 1 88.19 10 ARG B CA 1
ATOM 863 C C . ARG B 1 10 ? -4.992 5.66 18.078 1 88.19 10 ARG B C 1
ATOM 865 O O . ARG B 1 10 ? -3.914 5.398 18.609 1 88.19 10 ARG B O 1
ATOM 872 N N . ILE B 1 11 ? -5.07 6.027 16.859 1 89.62 11 ILE B N 1
ATOM 873 C CA . ILE B 1 11 ? -3.906 6.121 15.984 1 89.62 11 ILE B CA 1
ATOM 874 C C . ILE B 1 11 ? -3 7.258 16.453 1 89.62 11 ILE B C 1
ATOM 876 O O . ILE B 1 11 ? -1.776 7.105 16.5 1 89.62 11 ILE B O 1
ATOM 880 N N . GLN B 1 12 ? -3.602 8.336 16.828 1 89.31 12 GLN B N 1
ATOM 881 C CA . GLN B 1 12 ? -2.857 9.5 17.281 1 89.31 12 GLN B CA 1
ATOM 882 C C . GLN B 1 12 ? -2.094 9.195 18.562 1 89.31 12 GLN B C 1
ATOM 884 O O . GLN B 1 12 ? -1.063 9.82 18.844 1 89.31 12 GLN B O 1
ATOM 889 N N . ALA B 1 13 ? -2.607 8.25 19.297 1 90.06 13 ALA B N 1
ATOM 890 C CA . ALA B 1 13 ? -2.02 7.93 20.594 1 90.06 13 ALA B CA 1
ATOM 891 C C . ALA B 1 13 ? -0.801 7.027 20.438 1 90.06 13 ALA B C 1
ATOM 893 O O . ALA B 1 13 ? -0.015 6.863 21.375 1 90.06 13 ALA B O 1
ATOM 894 N N . GLN B 1 14 ? -0.7 6.5 19.344 1 90.06 14 GLN B N 1
ATOM 895 C CA . GLN B 1 14 ? 0.414 5.586 19.125 1 90.06 14 GLN B CA 1
ATOM 896 C C . GLN B 1 14 ? 1.745 6.332 19.125 1 90.06 14 GLN B C 1
ATOM 898 O O . GLN B 1 14 ? 1.847 7.426 18.562 1 90.06 14 GLN B O 1
ATOM 903 N N . LYS B 1 15 ? 2.652 5.66 19.75 1 89.75 15 LYS B N 1
ATOM 904 C CA . LYS B 1 15 ? 3.998 6.223 19.75 1 89.75 15 LYS B CA 1
ATOM 905 C C . LYS B 1 15 ? 4.543 6.359 18.328 1 89.75 15 LYS B C 1
ATOM 907 O O . LYS B 1 15 ? 4.41 5.445 17.516 1 89.75 15 LYS B O 1
ATOM 912 N N . GLY B 1 16 ? 5.066 7.605 18.016 1 92.19 16 GLY B N 1
ATOM 913 C CA . GLY B 1 16 ? 5.762 7.812 16.75 1 92.19 16 GLY B CA 1
ATOM 914 C C . GLY B 1 16 ? 4.871 8.398 15.672 1 92.19 16 GLY B C 1
ATOM 915 O O . GLY B 1 16 ? 5.348 8.758 14.594 1 92.19 16 GLY B O 1
ATOM 916 N N . VAL B 1 17 ? 3.582 8.516 16.062 1 94.94 17 VAL B N 1
ATOM 917 C CA . VAL B 1 17 ? 2.682 9.125 15.086 1 94.94 17 VAL B CA 1
ATOM 918 C C . VAL B 1 17 ? 2.92 10.633 15.039 1 94.94 17 VAL B C 1
ATOM 920 O O . VAL B 1 17 ? 2.797 11.32 16.047 1 94.94 17 VAL B O 1
ATOM 923 N N . GLU B 1 18 ? 3.215 11.109 13.812 1 94.19 18 GLU B N 1
ATOM 924 C CA . GLU B 1 18 ? 3.566 12.516 13.641 1 94.19 18 GLU B CA 1
ATOM 925 C C . GLU B 1 18 ? 2.432 13.289 12.977 1 94.19 18 GLU B C 1
ATOM 927 O O . GLU B 1 18 ? 2.309 14.508 13.164 1 94.19 18 GLU B O 1
ATOM 932 N N . GLY B 1 19 ? 1.66 12.633 12.211 1 95.88 19 GLY B N 1
ATOM 933 C CA . GLY B 1 19 ? 0.616 13.32 11.461 1 95.88 19 GLY B CA 1
ATOM 934 C C . GLY B 1 19 ? -0.593 12.445 11.188 1 95.88 19 GLY B C 1
ATOM 935 O O . GLY B 1 19 ? -0.458 11.234 10.977 1 95.88 19 GLY B O 1
ATOM 936 N N . VAL B 1 20 ? -1.719 13.141 11.289 1 97.06 20 VAL B N 1
ATOM 937 C CA . VAL B 1 20 ? -2.967 12.477 10.938 1 97.06 20 VAL B CA 1
ATOM 938 C C . VAL B 1 20 ? -3.838 13.406 10.102 1 97.06 20 VAL B C 1
ATOM 940 O O . VAL B 1 20 ? -3.957 14.594 10.406 1 97.06 20 VAL B O 1
ATOM 943 N N . ILE B 1 21 ? -4.344 12.898 9.031 1 97.5 21 ILE B N 1
ATOM 944 C CA . ILE B 1 21 ? -5.316 13.602 8.203 1 97.5 21 ILE B CA 1
ATOM 945 C C . ILE B 1 21 ? -6.562 12.734 8.023 1 97.5 21 ILE B C 1
ATOM 947 O O . ILE B 1 21 ? -6.465 11.547 7.727 1 97.5 21 ILE B O 1
ATOM 951 N N . VAL B 1 22 ? -7.699 13.359 8.266 1 96.75 22 VAL B N 1
ATOM 952 C CA . VAL B 1 22 ? -8.969 12.719 7.969 1 96.75 22 VAL B CA 1
ATOM 953 C C . VAL B 1 22 ? -9.656 13.43 6.805 1 96.75 22 VAL B C 1
ATOM 955 O O . VAL B 1 22 ? -9.789 14.648 6.809 1 96.75 22 VAL B O 1
ATOM 958 N N . VAL B 1 23 ? -10.102 12.633 5.801 1 97.56 23 VAL B N 1
ATOM 959 C CA . VAL B 1 23 ? -10.664 13.18 4.566 1 97.56 23 VAL B CA 1
ATOM 960 C C . VAL B 1 23 ? -12.055 12.594 4.332 1 97.56 23 VAL B C 1
ATOM 962 O O . VAL B 1 23 ? -12.266 11.391 4.488 1 97.56 23 VAL B O 1
ATOM 965 N N . ASN B 1 24 ? -12.969 13.398 3.969 1 95.31 24 ASN B N 1
ATOM 966 C CA . ASN B 1 24 ? -14.336 12.922 3.775 1 95.31 24 ASN B CA 1
ATOM 967 C C . ASN B 1 24 ? -14.523 12.32 2.387 1 95.31 24 ASN B C 1
ATOM 969 O O . ASN B 1 24 ? -13.57 12.227 1.61 1 95.31 24 ASN B O 1
ATOM 973 N N . ALA B 1 25 ? -15.781 11.898 2.109 1 93.69 25 ALA B N 1
ATOM 974 C CA . ALA B 1 25 ? -16.109 11.188 0.877 1 93.69 25 ALA B CA 1
ATOM 975 C C . ALA B 1 25 ? -15.898 12.078 -0.344 1 93.69 25 ALA B C 1
ATOM 977 O O . ALA B 1 25 ? -15.648 11.586 -1.446 1 93.69 25 ALA B O 1
ATOM 978 N N . GLU B 1 26 ? -15.898 13.391 -0.178 1 95.06 26 GLU B N 1
ATOM 979 C CA . GLU B 1 26 ? -15.742 14.336 -1.275 1 95.06 26 GLU B CA 1
ATOM 980 C C . GLU B 1 26 ? -14.273 14.641 -1.541 1 95.06 26 GLU B C 1
ATOM 982 O O . GLU B 1 26 ? -13.945 15.375 -2.475 1 95.06 26 GLU B O 1
ATOM 987 N N . GLY B 1 27 ? -13.383 14.117 -0.69 1 95.69 27 GLY B N 1
ATOM 988 C CA . GLY B 1 27 ? -11.961 14.352 -0.876 1 95.69 27 GLY B CA 1
ATOM 989 C C . GLY B 1 27 ? -11.469 15.602 -0.172 1 95.69 27 GLY B C 1
ATOM 990 O O . GLY B 1 27 ? -10.391 16.109 -0.485 1 95.69 27 GLY B O 1
ATOM 991 N N . ILE B 1 28 ? -12.289 16.078 0.747 1 97.69 28 ILE B N 1
ATOM 992 C CA . ILE B 1 28 ? -11.953 17.297 1.47 1 97.69 28 ILE B CA 1
ATOM 993 C C . ILE B 1 28 ? -11.422 16.953 2.857 1 97.69 28 ILE B C 1
ATOM 995 O O . ILE B 1 28 ? -12.086 16.234 3.621 1 97.69 28 ILE B O 1
ATOM 999 N N . PRO B 1 29 ? -10.188 17.453 3.221 1 97.88 29 PRO B N 1
ATOM 1000 C CA . PRO B 1 29 ? -9.711 17.219 4.586 1 97.88 29 PRO B CA 1
ATOM 1001 C C . PRO B 1 29 ? -10.586 17.891 5.641 1 97.88 29 PRO B C 1
ATOM 1003 O O . PRO B 1 29 ? -10.859 19.094 5.547 1 97.88 29 PRO B O 1
ATOM 1006 N N . ILE B 1 30 ? -10.945 17.125 6.672 1 95.94 30 ILE B N 1
ATOM 1007 C CA . ILE B 1 30 ? -11.852 17.672 7.684 1 95.94 30 ILE B CA 1
ATOM 1008 C C . ILE B 1 30 ? -11.117 17.781 9.023 1 95.94 30 ILE B C 1
ATOM 1010 O O . ILE B 1 30 ? -11.578 18.469 9.93 1 95.94 30 ILE B O 1
ATOM 1014 N N . GLU B 1 31 ? -10.102 17.031 9.258 1 94.25 31 GLU B N 1
ATOM 1015 C CA . GLU B 1 31 ? -9.234 17.078 10.438 1 94.25 31 GLU B CA 1
ATOM 1016 C C . GLU B 1 31 ? -7.781 16.812 10.062 1 94.25 31 GLU B C 1
ATOM 1018 O O . GLU B 1 31 ? -7.496 15.922 9.258 1 94.25 31 GLU B O 1
ATOM 1023 N N . SER B 1 32 ? -6.863 17.656 10.617 1 95.62 32 SER B N 1
ATOM 1024 C CA . SER B 1 32 ? -5.438 17.469 10.383 1 95.62 32 SER B CA 1
ATOM 1025 C C . SER B 1 32 ? -4.605 18.172 11.438 1 95.62 32 SER B C 1
ATOM 1027 O O . SER B 1 32 ? -4.98 19.25 11.906 1 95.62 32 SER B O 1
ATOM 1029 N N . ASN B 1 33 ? -3.543 17.547 11.852 1 94.94 33 ASN B N 1
ATOM 1030 C CA . ASN B 1 33 ? -2.619 18.266 12.719 1 94.94 33 ASN B CA 1
ATOM 1031 C C . ASN B 1 33 ? -1.362 18.688 11.969 1 94.94 33 ASN B C 1
ATOM 1033 O O . ASN B 1 33 ? -0.331 18.969 12.586 1 94.94 33 ASN B O 1
ATOM 1037 N N . LEU B 1 34 ? -1.427 18.656 10.625 1 95.88 34 LEU B N 1
ATOM 1038 C CA . LEU B 1 34 ? -0.387 19.172 9.75 1 95.88 34 LEU B CA 1
ATOM 1039 C C . LEU B 1 34 ? -0.764 20.562 9.234 1 95.88 34 LEU B C 1
ATOM 1041 O O . LEU B 1 34 ? -1.91 21 9.383 1 95.88 34 LEU B O 1
ATOM 1045 N N . ASP B 1 35 ? 0.214 21.219 8.727 1 97.38 35 ASP B N 1
ATOM 1046 C CA . ASP B 1 35 ? -0.108 22.516 8.141 1 97.38 35 ASP B CA 1
ATOM 1047 C C . ASP B 1 35 ? -0.935 22.359 6.863 1 97.38 35 ASP B C 1
ATOM 1049 O O . ASP B 1 35 ? -1.073 21.25 6.344 1 97.38 35 ASP B O 1
ATOM 1053 N N . HIS B 1 36 ? -1.491 23.469 6.363 1 97.5 36 HIS B N 1
ATOM 1054 C CA . HIS B 1 36 ? -2.461 23.453 5.273 1 97.5 36 HIS B CA 1
ATOM 1055 C C . HIS B 1 36 ? -1.837 22.922 3.988 1 97.5 36 HIS B C 1
ATOM 1057 O O . HIS B 1 36 ? -2.439 22.094 3.301 1 97.5 36 HIS B O 1
ATOM 1063 N N . GLN B 1 37 ? -0.657 23.312 3.697 1 97.5 37 GLN B N 1
ATOM 1064 C CA . GLN B 1 37 ? 0.002 22.922 2.459 1 97.5 37 GLN B CA 1
ATOM 1065 C C . GLN B 1 37 ? 0.264 21.422 2.436 1 97.5 37 GLN B C 1
ATOM 1067 O O . GLN B 1 37 ? -0.043 20.734 1.451 1 97.5 37 GLN B O 1
ATOM 1072 N N . ARG B 1 38 ? 0.789 20.906 3.557 1 96.75 38 ARG B N 1
ATOM 1073 C CA . ARG B 1 38 ? 1.071 19.484 3.646 1 96.75 38 ARG B CA 1
ATOM 1074 C C . ARG B 1 38 ? -0.217 18.656 3.621 1 96.75 38 ARG B C 1
ATOM 1076 O O . ARG B 1 38 ? -0.295 17.641 2.943 1 96.75 38 ARG B O 1
ATOM 1083 N N . THR B 1 39 ? -1.213 19.203 4.324 1 98.38 39 THR B N 1
ATOM 1084 C CA . THR B 1 39 ? -2.508 18.531 4.348 1 98.38 39 THR B CA 1
ATOM 1085 C C . THR B 1 39 ? -3.053 18.359 2.934 1 98.38 39 THR B C 1
ATOM 1087 O O . THR B 1 39 ? -3.457 17.25 2.547 1 98.38 39 THR B O 1
ATOM 1090 N N . LEU B 1 40 ? -2.975 19.344 2.146 1 98.12 40 LEU B N 1
ATOM 1091 C CA . LEU B 1 40 ? -3.512 19.297 0.791 1 98.12 40 LEU B CA 1
ATOM 1092 C C . LEU B 1 40 ? -2.66 18.406 -0.099 1 98.12 40 LEU B C 1
ATOM 1094 O O . LEU B 1 40 ? -3.191 17.656 -0.928 1 98.12 40 LEU B O 1
ATOM 1098 N N . HIS B 1 41 ? -1.402 18.5 0.151 1 97.88 41 HIS B N 1
ATOM 1099 C CA . HIS B 1 41 ? -0.484 17.719 -0.667 1 97.88 41 HIS B CA 1
ATOM 1100 C C . HIS B 1 41 ? -0.665 16.219 -0.418 1 97.88 41 HIS B C 1
ATOM 1102 O O . HIS B 1 41 ? -0.747 15.43 -1.365 1 97.88 41 HIS B O 1
ATOM 1108 N N . TYR B 1 42 ? -0.733 15.812 0.809 1 98.38 42 TYR B N 1
ATOM 1109 C CA . TYR B 1 42 ? -0.939 14.414 1.142 1 98.38 42 TYR B CA 1
ATOM 1110 C C . TYR B 1 42 ? -2.318 13.938 0.693 1 98.38 42 TYR B C 1
ATOM 1112 O O . TYR B 1 42 ? -2.453 12.859 0.113 1 98.38 42 TYR B O 1
ATOM 1120 N N . THR B 1 43 ? -3.301 14.734 0.936 1 98.56 43 THR B N 1
ATOM 1121 C CA . THR B 1 43 ? -4.664 14.367 0.573 1 98.56 43 THR B CA 1
ATOM 1122 C C . THR B 1 43 ? -4.77 14.086 -0.923 1 98.56 43 THR B C 1
ATOM 1124 O O . THR B 1 43 ? -5.293 13.047 -1.327 1 98.56 43 THR B O 1
ATOM 1127 N N . TYR B 1 44 ? -4.234 15.016 -1.637 1 98.06 44 TYR B N 1
ATOM 1128 C CA . TYR B 1 44 ? -4.297 14.875 -3.088 1 98.06 44 TYR B CA 1
ATOM 1129 C C . TYR B 1 44 ? -3.578 13.617 -3.551 1 98.06 44 TYR B C 1
ATOM 1131 O O . TYR B 1 44 ? -4.133 12.82 -4.316 1 98.06 44 TYR B O 1
ATOM 1139 N N . ASN B 1 45 ? -2.381 13.375 -3.111 1 98.19 45 ASN B N 1
ATOM 1140 C CA . ASN B 1 45 ? -1.549 12.25 -3.539 1 98.19 45 ASN B CA 1
ATOM 1141 C C . ASN B 1 45 ? -2.152 10.914 -3.121 1 98.19 45 ASN B C 1
ATOM 1143 O O . ASN B 1 45 ? -2.189 9.969 -3.912 1 98.19 45 ASN B O 1
ATOM 1147 N N . PHE B 1 46 ? -2.715 10.859 -1.96 1 98.38 46 PHE B N 1
ATOM 1148 C CA . PHE B 1 46 ? -3.17 9.562 -1.472 1 98.38 46 PHE B CA 1
ATOM 1149 C C . PHE B 1 46 ? -4.582 9.258 -1.964 1 98.38 46 PHE B C 1
ATOM 1151 O O . PHE B 1 46 ? -4.977 8.094 -2.062 1 98.38 46 PHE B O 1
ATOM 1158 N N . GLN B 1 47 ? -5.32 10.344 -2.309 1 97.75 47 GLN B N 1
ATOM 1159 C CA . GLN B 1 47 ? -6.582 10.086 -2.998 1 97.75 47 GLN B CA 1
ATOM 1160 C C . GLN B 1 47 ? -6.352 9.359 -4.316 1 97.75 47 GLN B C 1
ATOM 1162 O O . GLN B 1 47 ? -7.055 8.398 -4.633 1 97.75 47 GLN B O 1
ATOM 1167 N N . GLN B 1 48 ? -5.371 9.836 -5.059 1 97.69 48 GLN B N 1
ATOM 1168 C CA . GLN B 1 48 ? -5.047 9.219 -6.34 1 97.69 48 GLN B CA 1
ATOM 1169 C C . GLN B 1 48 ? -4.504 7.801 -6.148 1 97.69 48 GLN B C 1
ATOM 1171 O O . GLN B 1 48 ? -4.867 6.887 -6.887 1 97.69 48 GLN B O 1
ATOM 1176 N N . LEU B 1 49 ? -3.635 7.621 -5.156 1 98.56 49 LEU B N 1
ATOM 1177 C CA . LEU B 1 49 ? -3.049 6.309 -4.91 1 98.56 49 LEU B CA 1
ATOM 1178 C C . LEU B 1 49 ? -4.117 5.305 -4.484 1 98.56 49 LEU B C 1
ATOM 1180 O O . LEU B 1 49 ? -4.109 4.156 -4.93 1 98.56 49 LEU B O 1
ATOM 1184 N N . LEU B 1 50 ? -5.016 5.762 -3.65 1 98 50 LEU B N 1
ATOM 1185 C CA . LEU B 1 50 ? -6.102 4.891 -3.209 1 98 50 LEU B CA 1
ATOM 1186 C C . LEU B 1 50 ? -6.977 4.477 -4.383 1 98 50 LEU B C 1
ATOM 1188 O O . LEU B 1 50 ? -7.395 3.318 -4.477 1 98 50 LEU B O 1
ATOM 1192 N N . ALA B 1 51 ? -7.25 5.441 -5.246 1 97.19 51 ALA B N 1
ATOM 1193 C CA . ALA B 1 51 ? -8.047 5.117 -6.43 1 97.19 51 ALA B CA 1
ATOM 1194 C C . ALA B 1 51 ? -7.375 4.031 -7.266 1 97.19 51 ALA B C 1
ATOM 1196 O O . ALA B 1 51 ? -8.031 3.098 -7.727 1 97.19 51 ALA B O 1
ATOM 1197 N N . ARG B 1 52 ? -6.113 4.133 -7.434 1 98 52 ARG B N 1
ATOM 1198 C CA . ARG B 1 52 ? -5.383 3.137 -8.211 1 98 52 ARG B CA 1
ATOM 1199 C C . ARG B 1 52 ? -5.352 1.793 -7.488 1 98 52 ARG B C 1
ATOM 1201 O O . ARG B 1 52 ? -5.477 0.741 -8.117 1 98 52 ARG B O 1
ATOM 1208 N N . THR B 1 53 ? -5.066 1.784 -6.219 1 98.75 53 THR B N 1
ATOM 1209 C CA . THR B 1 53 ? -5.059 0.556 -5.43 1 98.75 53 THR B CA 1
ATOM 1210 C C . THR B 1 53 ? -6.391 -0.179 -5.562 1 98.75 53 THR B C 1
ATOM 1212 O O . THR B 1 53 ? -6.414 -1.395 -5.77 1 98.75 53 THR B O 1
ATOM 1215 N N . GLN B 1 54 ? -7.492 0.569 -5.52 1 97.75 54 GLN B N 1
ATOM 1216 C CA . GLN B 1 54 ? -8.812 -0.036 -5.648 1 97.75 54 GLN B CA 1
ATOM 1217 C C . GLN B 1 54 ? -9.016 -0.623 -7.043 1 97.75 54 GLN B C 1
ATOM 1219 O O . GLN B 1 54 ? -9.578 -1.707 -7.191 1 97.75 54 GLN B O 1
ATOM 1224 N N . ARG B 1 55 ? -8.531 0.083 -8.008 1 97.75 55 ARG B N 1
ATOM 1225 C CA . ARG B 1 55 ? -8.641 -0.443 -9.359 1 97.75 55 ARG B CA 1
ATOM 1226 C C . ARG B 1 55 ? -7.871 -1.753 -9.5 1 97.75 55 ARG B C 1
ATOM 1228 O O . ARG B 1 55 ? -8.367 -2.707 -10.109 1 97.75 55 ARG B O 1
ATOM 1235 N N . VAL B 1 56 ? -6.688 -1.789 -8.969 1 98.25 56 VAL B N 1
ATOM 1236 C CA . VAL B 1 56 ? -5.875 -3 -9.023 1 98.25 56 VAL B CA 1
ATOM 1237 C C . VAL B 1 56 ? -6.609 -4.148 -8.336 1 98.25 56 VAL B C 1
ATOM 1239 O O . VAL B 1 56 ? -6.684 -5.254 -8.867 1 98.25 56 VAL B O 1
ATOM 1242 N N . MET B 1 57 ? -7.18 -3.863 -7.121 1 97.69 57 MET B N 1
ATOM 1243 C CA . MET B 1 57 ? -7.898 -4.91 -6.398 1 97.69 57 MET B CA 1
ATOM 1244 C C . MET B 1 57 ? -9.078 -5.426 -7.219 1 97.69 57 MET B C 1
ATOM 1246 O O . MET B 1 57 ? -9.32 -6.633 -7.277 1 97.69 57 MET B O 1
ATOM 1250 N N . LYS B 1 58 ? -9.805 -4.535 -7.93 1 97.06 58 LYS B N 1
ATOM 1251 C CA . LYS B 1 58 ? -10.961 -4.906 -8.727 1 97.06 58 LYS B CA 1
ATOM 1252 C C . LYS B 1 58 ? -10.555 -5.742 -9.938 1 97.06 58 LYS B C 1
ATOM 1254 O O . LYS B 1 58 ? -11.273 -6.656 -10.344 1 97.06 58 LYS B O 1
ATOM 1259 N N . ASP B 1 59 ? -9.406 -5.375 -10.484 1 97.38 59 ASP B N 1
ATOM 1260 C CA . ASP B 1 59 ? -8.891 -6.145 -11.609 1 97.38 59 ASP B CA 1
ATOM 1261 C C . ASP B 1 59 ? -8.539 -7.57 -11.188 1 97.38 59 ASP B C 1
ATOM 1263 O O . ASP B 1 59 ? -8.695 -8.508 -11.969 1 97.38 59 ASP B O 1
ATOM 1267 N N . LEU B 1 60 ? -8.07 -7.734 -9.961 1 96.56 60 LEU B N 1
ATOM 1268 C CA . LEU B 1 60 ? -7.668 -9.039 -9.461 1 96.56 60 LEU B CA 1
ATOM 1269 C C . LEU B 1 60 ? -8.867 -9.828 -8.945 1 96.56 60 LEU B C 1
ATOM 1271 O O . LEU B 1 60 ? -8.961 -11.039 -9.148 1 96.56 60 LEU B O 1
ATOM 1275 N N . ASP B 1 61 ? -9.734 -9.148 -8.242 1 95.62 61 ASP B N 1
ATOM 1276 C CA . ASP B 1 61 ? -10.945 -9.719 -7.656 1 95.62 61 ASP B CA 1
ATOM 1277 C C . ASP B 1 61 ? -12.031 -8.656 -7.508 1 95.62 61 ASP B C 1
ATOM 1279 O O . ASP B 1 61 ? -12.008 -7.863 -6.566 1 95.62 61 ASP B O 1
ATOM 1283 N N . PRO B 1 62 ? -13.055 -8.703 -8.383 1 96.31 62 PRO B N 1
ATOM 1284 C CA . PRO B 1 62 ? -14.062 -7.648 -8.406 1 96.31 62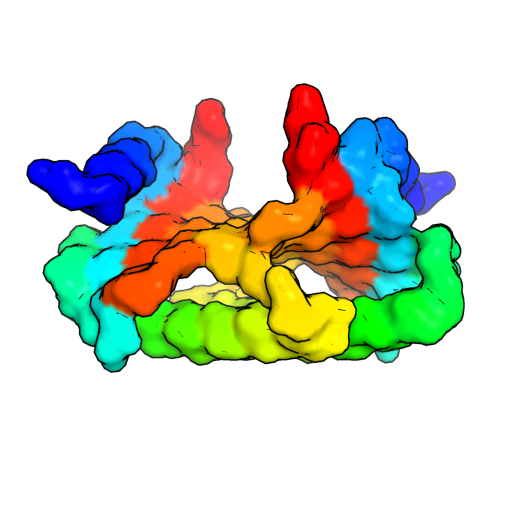 PRO B CA 1
ATOM 1285 C C . PRO B 1 62 ? -14.867 -7.574 -7.105 1 96.31 62 PRO B C 1
ATOM 1287 O O . PRO B 1 62 ? -15.57 -6.59 -6.863 1 96.31 62 PRO B O 1
ATOM 1290 N N . GLN B 1 63 ? -14.789 -8.555 -6.223 1 96.44 63 GLN B N 1
ATOM 1291 C CA . GLN B 1 63 ? -15.555 -8.57 -4.98 1 96.44 63 GLN B CA 1
ATOM 1292 C C . GLN B 1 63 ? -14.672 -8.219 -3.787 1 96.44 63 GLN B C 1
ATOM 1294 O O . GLN B 1 63 ? -15.086 -8.383 -2.637 1 96.44 63 GLN B O 1
ATOM 1299 N N . ASN B 1 64 ? -13.531 -7.805 -4.066 1 95.06 64 ASN B N 1
ATOM 1300 C CA . ASN B 1 64 ? -12.539 -7.523 -3.029 1 95.06 64 ASN B CA 1
ATOM 1301 C C . ASN B 1 64 ? -12.133 -6.055 -3.037 1 95.06 64 ASN B C 1
ATOM 1303 O O . ASN B 1 64 ? -11.984 -5.449 -4.102 1 95.06 64 ASN B O 1
ATOM 1307 N N . GLU B 1 65 ? -12.039 -5.449 -1.911 1 96.31 65 GLU B N 1
ATOM 1308 C CA . GLU B 1 65 ? -11.656 -4.043 -1.787 1 96.31 65 GLU B CA 1
ATOM 1309 C C . GLU B 1 65 ? -10.523 -3.865 -0.777 1 96.31 65 GLU B C 1
ATOM 1311 O O . GLU B 1 65 ? -10.5 -4.535 0.258 1 96.31 65 GLU B O 1
ATOM 1316 N N . ALA B 1 66 ? -9.703 -2.961 -1.105 1 97.19 66 ALA B N 1
ATOM 1317 C CA . ALA B 1 66 ? -8.648 -2.619 -0.155 1 97.19 66 ALA B CA 1
ATOM 1318 C C . ALA B 1 66 ? -9.203 -1.784 0.998 1 97.19 66 ALA B C 1
ATOM 1320 O O . ALA B 1 66 ? -9.914 -0.802 0.777 1 97.19 66 ALA B O 1
ATOM 1321 N N . THR B 1 67 ? -8.812 -2.17 2.221 1 95.69 67 THR B N 1
ATOM 1322 C CA . THR B 1 67 ? -9.312 -1.438 3.381 1 95.69 67 THR B CA 1
ATOM 1323 C C . THR B 1 67 ? -8.172 -0.705 4.086 1 95.69 67 THR B C 1
ATOM 1325 O O . THR B 1 67 ? -8.406 0.26 4.816 1 95.69 67 THR B O 1
ATOM 1328 N N . LEU B 1 68 ? -6.957 -1.157 3.885 1 96.5 68 LEU B N 1
ATOM 1329 C CA . LEU B 1 68 ? -5.797 -0.541 4.52 1 96.5 68 LEU B CA 1
ATOM 1330 C C . LEU B 1 68 ? -4.57 -0.629 3.613 1 96.5 68 LEU B C 1
ATOM 1332 O O . LEU B 1 68 ? -4.312 -1.674 3.012 1 96.5 68 LEU B O 1
ATOM 1336 N N . LEU B 1 69 ? -3.922 0.487 3.414 1 97.94 69 LEU B N 1
ATOM 1337 C CA . LEU B 1 69 ? -2.621 0.583 2.76 1 97.94 69 LEU B CA 1
ATOM 1338 C C . LEU B 1 69 ? -1.544 1.017 3.748 1 97.94 69 LEU B C 1
ATOM 1340 O O . LEU B 1 69 ? -1.67 2.061 4.391 1 97.94 69 LEU B O 1
ATOM 1344 N N . ASP B 1 70 ? -0.599 0.207 3.963 1 96.81 70 ASP B N 1
ATOM 1345 C CA . ASP B 1 70 ? 0.558 0.54 4.789 1 96.81 70 ASP B CA 1
ATOM 1346 C C . ASP B 1 70 ? 1.833 0.599 3.949 1 96.81 70 ASP B C 1
ATOM 1348 O O . ASP B 1 70 ? 2.264 -0.414 3.395 1 96.81 70 ASP B O 1
ATOM 1352 N N . ILE B 1 71 ? 2.426 1.805 3.871 1 98.19 71 ILE B N 1
ATOM 1353 C CA . ILE B 1 71 ? 3.615 2.035 3.061 1 98.19 71 ILE B CA 1
ATOM 1354 C C . ILE B 1 71 ? 4.816 2.297 3.967 1 98.19 71 ILE B C 1
ATOM 1356 O O . ILE B 1 71 ? 4.82 3.26 4.738 1 98.19 71 ILE B O 1
ATOM 1360 N N . GLN B 1 72 ? 5.766 1.424 3.871 1 96.62 72 GLN B N 1
ATOM 1361 C CA . GLN B 1 72 ? 7.035 1.641 4.559 1 96.62 72 GLN B CA 1
ATOM 1362 C C . GLN B 1 72 ? 8.062 2.283 3.633 1 96.62 72 GLN B C 1
ATOM 1364 O O . GLN B 1 72 ? 8.289 1.803 2.52 1 96.62 72 GLN B O 1
ATOM 1369 N N . THR B 1 73 ? 8.562 3.379 4.055 1 96.62 73 THR B N 1
ATOM 1370 C CA . THR B 1 73 ? 9.648 4.031 3.338 1 96.62 73 THR B CA 1
ATOM 1371 C C . THR B 1 73 ? 10.953 3.924 4.121 1 96.62 73 THR B C 1
ATOM 1373 O O . THR B 1 73 ? 10.992 3.318 5.195 1 96.62 73 THR B O 1
ATOM 1376 N N . GLU B 1 74 ? 11.992 4.441 3.617 1 93.19 74 GLU B N 1
ATOM 1377 C CA . GLU B 1 74 ? 13.273 4.461 4.32 1 93.19 74 GLU B CA 1
ATOM 1378 C C . GLU B 1 74 ? 13.195 5.32 5.578 1 93.19 74 GLU B C 1
ATOM 1380 O O . GLU B 1 74 ? 13.977 5.129 6.512 1 93.19 74 GLU B O 1
ATOM 1385 N N . LYS B 1 75 ? 12.211 6.141 5.719 1 93.69 75 LYS B N 1
ATOM 1386 C CA . LYS B 1 75 ? 12.203 7.137 6.789 1 93.69 75 LYS B CA 1
ATOM 1387 C C . LYS B 1 75 ? 10.969 6.977 7.676 1 93.69 75 LYS B C 1
ATOM 1389 O O . LYS B 1 75 ? 11.039 7.18 8.891 1 93.69 75 LYS B O 1
ATOM 1394 N N . ASN B 1 76 ? 9.852 6.57 7.086 1 95.38 76 ASN B N 1
ATOM 1395 C CA . ASN B 1 76 ? 8.594 6.57 7.82 1 95.38 76 ASN B CA 1
ATOM 1396 C C . ASN B 1 76 ? 7.664 5.453 7.344 1 95.38 76 ASN B C 1
ATOM 1398 O O . ASN B 1 76 ? 8.008 4.707 6.426 1 95.38 76 ASN B O 1
ATOM 1402 N N . ASN B 1 77 ? 6.586 5.359 8.062 1 96 77 ASN B N 1
ATOM 1403 C CA . ASN B 1 77 ? 5.422 4.582 7.652 1 96 77 ASN B CA 1
ATOM 1404 C C . ASN B 1 77 ? 4.20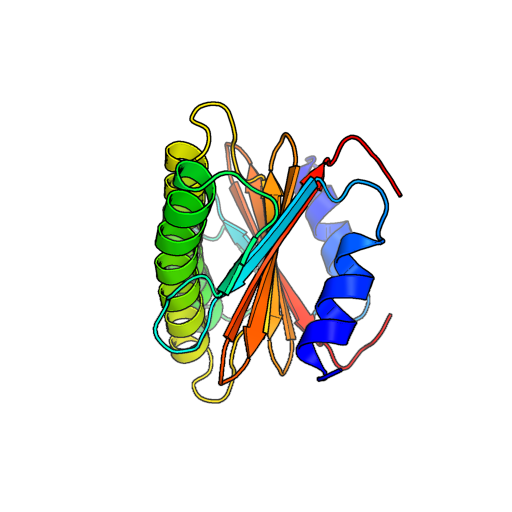7 5.469 7.41 1 96 77 ASN B C 1
ATOM 1406 O O . ASN B 1 77 ? 3.922 6.367 8.203 1 96 77 ASN B O 1
ATOM 1410 N N . ILE B 1 78 ? 3.596 5.25 6.359 1 97.81 78 ILE B N 1
ATOM 1411 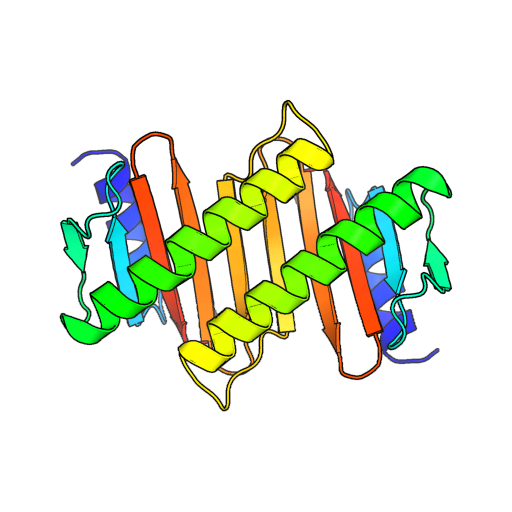C CA . ILE B 1 78 ? 2.348 5.945 6.059 1 97.81 78 ILE B CA 1
ATOM 1412 C C . ILE B 1 78 ? 1.204 4.934 5.977 1 97.81 78 ILE B C 1
ATOM 1414 O O . ILE B 1 78 ? 1.253 3.996 5.18 1 97.81 78 ILE B O 1
ATOM 1418 N N . LEU B 1 79 ? 0.25 5.121 6.828 1 96.38 79 LEU B N 1
ATOM 1419 C CA . LEU B 1 79 ? -0.922 4.258 6.867 1 96.38 79 LEU B CA 1
ATOM 1420 C C . LEU B 1 79 ? -2.154 4.984 6.34 1 96.38 79 LEU B C 1
ATOM 1422 O O . LEU B 1 79 ? -2.432 6.117 6.738 1 96.38 79 LEU B O 1
ATOM 1426 N N . VAL B 1 80 ? -2.805 4.312 5.367 1 97.69 80 VAL B N 1
ATOM 1427 C CA . VAL B 1 80 ? -4.023 4.891 4.82 1 97.69 80 VAL B CA 1
ATOM 1428 C C . VAL B 1 80 ? -5.176 3.898 4.961 1 97.69 80 VAL B C 1
ATOM 1430 O O . VAL B 1 80 ? -5.105 2.777 4.453 1 97.69 80 VAL B O 1
ATOM 1433 N N . SER B 1 81 ? -6.145 4.273 5.676 1 95.62 81 SER B N 1
ATOM 1434 C CA . SER B 1 81 ? -7.348 3.457 5.801 1 95.62 81 SER B CA 1
ATOM 1435 C C . SER B 1 81 ? -8.531 4.105 5.086 1 95.62 81 SER B C 1
ATOM 1437 O O . SER B 1 81 ? -8.594 5.328 4.953 1 95.62 81 SER B O 1
ATOM 1439 N N . THR B 1 82 ? -9.344 3.232 4.613 1 93.81 82 THR B N 1
ATOM 1440 C CA . THR B 1 82 ? -10.5 3.768 3.898 1 93.81 82 THR B CA 1
ATOM 1441 C C . THR B 1 82 ? -11.773 3.045 4.312 1 93.81 82 THR B C 1
ATOM 1443 O O . THR B 1 82 ? -11.75 1.854 4.629 1 93.81 82 THR B O 1
ATOM 1446 N N . ASP B 1 83 ? -12.773 3.857 4.371 1 89 83 ASP B N 1
ATOM 1447 C CA . ASP B 1 83 ? -14.141 3.385 4.531 1 89 83 ASP B CA 1
ATOM 1448 C C . ASP B 1 83 ? -15.086 4.094 3.561 1 89 83 ASP B C 1
ATOM 1450 O O . ASP B 1 83 ? -14.648 4.898 2.738 1 89 83 ASP B O 1
ATOM 1454 N N . LYS B 1 84 ? -16.312 3.793 3.488 1 86.69 84 LYS B N 1
ATOM 1455 C CA . LYS B 1 84 ? -17.297 4.316 2.553 1 86.69 84 LYS B CA 1
ATOM 1456 C C . LYS B 1 84 ? -17.359 5.84 2.605 1 86.69 84 LYS B C 1
ATOM 1458 O O . LYS B 1 84 ? -17.516 6.496 1.575 1 86.69 84 LYS B O 1
ATOM 1463 N N . ASP B 1 85 ? -17.062 6.441 3.715 1 90.62 85 ASP B N 1
ATOM 1464 C CA . ASP B 1 85 ? -17.359 7.863 3.85 1 90.62 85 ASP B CA 1
ATOM 1465 C C . ASP B 1 85 ? -16.078 8.672 4.098 1 90.62 85 ASP B C 1
ATOM 1467 O O . ASP B 1 85 ?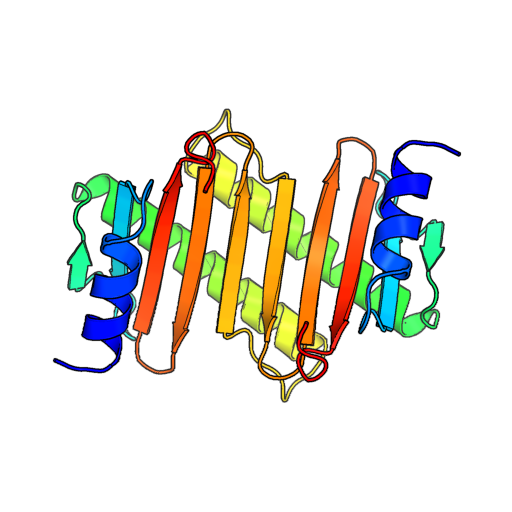 -16.141 9.891 4.277 1 90.62 85 ASP B O 1
ATOM 1471 N N . TYR B 1 86 ? -14.969 7.992 4.141 1 93.44 86 TYR B N 1
ATOM 1472 C CA . TYR B 1 86 ? -13.766 8.75 4.434 1 93.44 86 TYR B CA 1
ATOM 1473 C C . TYR B 1 86 ? -12.516 7.91 4.184 1 93.44 86 TYR B C 1
ATOM 1475 O O . TYR B 1 86 ? -12.609 6.695 3.998 1 93.44 86 TYR B O 1
ATOM 1483 N N . PHE B 1 87 ? -11.445 8.586 4.074 1 96.5 87 PHE B N 1
ATOM 1484 C CA . PHE B 1 87 ? -10.172 7.895 4.273 1 96.5 87 PHE B CA 1
ATOM 1485 C C . PHE B 1 87 ? -9.273 8.68 5.215 1 96.5 87 PHE B C 1
ATOM 1487 O O . PHE B 1 87 ? -9.453 9.883 5.402 1 96.5 87 PHE B O 1
ATOM 1494 N N . MET B 1 88 ? -8.383 7.977 5.859 1 96.81 88 MET B N 1
ATOM 1495 C CA . MET B 1 88 ? -7.484 8.547 6.859 1 96.81 88 MET B CA 1
ATOM 1496 C C . MET B 1 88 ? -6.031 8.25 6.516 1 96.81 88 MET B C 1
ATOM 1498 O O . MET B 1 88 ? -5.707 7.145 6.082 1 96.81 88 MET B O 1
ATOM 1502 N N . ILE B 1 89 ? -5.168 9.266 6.746 1 98 89 ILE B N 1
ATOM 1503 C CA . ILE B 1 89 ? -3.73 9.125 6.547 1 98 89 ILE B CA 1
ATOM 1504 C C . ILE B 1 89 ? -3.006 9.32 7.879 1 98 89 ILE B C 1
ATOM 1506 O O . ILE B 1 89 ? -3.221 10.32 8.57 1 98 89 ILE B O 1
ATOM 1510 N N . ALA B 1 90 ? -2.238 8.383 8.219 1 97.31 90 ALA B N 1
ATOM 1511 C CA . ALA B 1 90 ? -1.375 8.516 9.391 1 97.31 90 ALA B CA 1
ATOM 1512 C C . ALA B 1 90 ? 0.092 8.328 9.016 1 97.31 90 ALA B C 1
ATOM 1514 O O . ALA B 1 90 ? 0.427 7.449 8.219 1 97.31 90 ALA B O 1
ATOM 1515 N N . MET B 1 91 ? 0.89 9.156 9.539 1 97.25 91 MET B N 1
ATOM 1516 C CA . MET B 1 91 ? 2.33 9.094 9.305 1 97.25 91 MET B CA 1
ATOM 1517 C C . MET B 1 91 ? 3.076 8.781 10.602 1 97.25 91 MET B C 1
ATOM 1519 O O . MET B 1 91 ? 2.898 9.469 11.609 1 97.25 91 MET B O 1
ATOM 1523 N N . LYS B 1 92 ? 3.812 7.75 10.578 1 95.62 92 LYS B N 1
ATOM 1524 C CA . LYS B 1 92 ? 4.598 7.328 11.734 1 95.62 92 LYS B CA 1
ATOM 1525 C C . LYS B 1 92 ? 6.086 7.297 11.406 1 95.62 92 LYS B C 1
ATOM 1527 O O . LYS B 1 92 ? 6.484 6.793 10.352 1 95.62 92 LYS B O 1
ATOM 1532 N N . ASN B 1 93 ? 6.844 7.859 12.344 1 90.81 93 ASN B N 1
ATOM 1533 C CA . ASN B 1 93 ? 8.297 7.793 12.195 1 90.81 93 ASN B CA 1
ATOM 1534 C C . ASN B 1 93 ? 8.82 6.383 12.43 1 90.81 93 ASN B C 1
ATOM 1536 O O . ASN B 1 93 ? 8.461 5.738 13.422 1 90.81 93 ASN B O 1
ATOM 1540 N N . SER B 1 94 ? 9.539 5.852 11.422 1 78.62 94 SER B N 1
ATOM 1541 C CA . SER B 1 94 ? 10.047 4.484 11.516 1 78.62 94 SER B CA 1
ATOM 1542 C C . SER B 1 94 ? 11.094 4.355 12.617 1 78.62 94 SER B C 1
ATOM 1544 O O . SER B 1 94 ? 11.32 3.262 13.141 1 78.62 94 SER B O 1
ATOM 1546 N N . ARG B 1 95 ? 11.797 5.371 12.852 1 71.62 95 ARG B N 1
ATOM 1547 C CA . ARG B 1 95 ? 12.898 5.301 13.812 1 71.62 95 ARG B CA 1
ATOM 1548 C C . ARG B 1 95 ? 12.375 5.066 15.227 1 71.62 95 ARG B C 1
ATOM 1550 O O . ARG B 1 95 ? 13.148 4.742 16.125 1 71.62 95 ARG B O 1
ATOM 1557 N N . GLU B 1 96 ? 11.133 5.223 15.344 1 66.06 96 GLU B N 1
ATOM 1558 C CA . GLU B 1 96 ? 10.602 5.008 16.688 1 66.06 96 GLU B CA 1
ATOM 1559 C C . GLU B 1 96 ? 10 3.615 16.828 1 66.06 96 GLU B C 1
ATOM 1561 O O . GLU B 1 96 ? 9.039 3.277 16.125 1 66.06 96 GLU B O 1
ATOM 1566 N N . GLY B 1 97 ? 10.82 2.559 16.641 1 48.69 97 GLY B N 1
ATOM 1567 C CA . GLY B 1 97 ? 10.383 1.191 16.875 1 48.69 97 GLY B CA 1
ATOM 1568 C C . GLY B 1 97 ? 9.203 1.096 17.812 1 48.69 97 GLY B C 1
ATOM 1569 O O . GLY B 1 97 ? 8.82 2.086 18.438 1 48.69 97 GLY B O 1
ATOM 1570 N N . PRO B 1 98 ? 8.453 0.008 17.594 1 44.84 9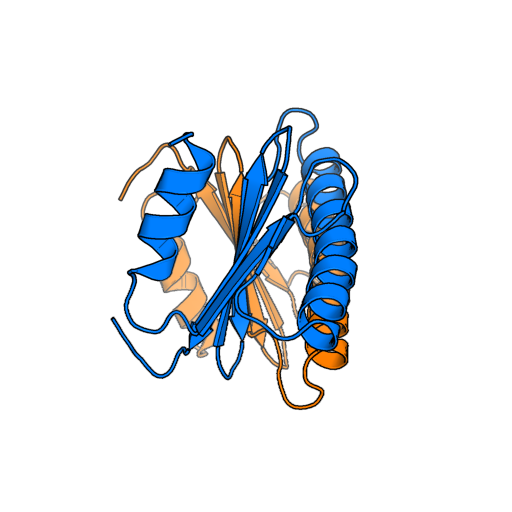8 PRO B N 1
ATOM 1571 C CA . PRO B 1 98 ? 7.625 -0.131 18.797 1 44.84 98 PRO B CA 1
ATOM 1572 C C . PRO B 1 98 ? 8.414 0.087 20.078 1 44.84 98 PRO B C 1
ATOM 1574 O O . PRO B 1 98 ? 9.633 -0.083 20.094 1 44.84 98 PRO B O 1
#

Organism: Carassius auratus (NCBI:txid7957)

InterPro domains:
  IPR004942 Roadblock/LAMTOR2 domain [PF03259] (4-92)
  IPR004942 Roadblock/LAMTOR2 domain [SM00960] (4-92)

Solvent-accessible surface area (backbone atoms only — not comparable to full-atom values): 10460 Å² total; per-residue (Å²): 129,52,72,64,53,51,53,46,50,54,52,61,65,37,86,44,44,72,37,45,38,35,24,39,69,86,69,46,78,78,45,62,76,53,56,71,68,58,48,51,52,50,50,55,50,49,52,53,49,48,53,50,53,40,50,48,35,35,73,76,36,77,90,42,48,64,40,33,41,38,39,34,37,81,61,32,31,41,38,36,39,50,56,94,57,29,38,36,41,36,34,28,42,49,86,49,57,133,129,54,74,63,53,52,52,48,50,54,53,61,66,37,84,43,46,73,37,45,38,34,25,37,70,87,70,46,76,76,45,63,76,54,56,71,68,58,46,52,51,51,51,55,51,48,52,54,50,50,54,50,53,40,50,48,34,35,73,76,35,76,88,42,49,64,41,33,40,38,38,32,36,82,60,30,32,40,39,37,39,49,57,92,58,27,38,35,42,37,34,28,42,50,85,47,58,133